Protein AF-A0A7C7IKY3-F1 (afdb_monomer)

Structure (mmCIF, N/CA/C/O backbone):
data_AF-A0A7C7IKY3-F1
#
_entry.id   AF-A0A7C7IKY3-F1
#
loop_
_atom_site.group_PDB
_atom_site.id
_atom_site.type_symbol
_atom_site.label_atom_id
_atom_site.label_alt_id
_atom_site.label_comp_id
_atom_site.label_asym_id
_atom_site.label_entity_id
_atom_site.label_seq_id
_atom_site.pdbx_PDB_ins_code
_atom_site.Cartn_x
_atom_site.Cartn_y
_atom_site.Cartn_z
_atom_site.occupancy
_atom_site.B_iso_or_equiv
_atom_site.auth_seq_id
_atom_site.auth_comp_id
_atom_site.auth_asym_id
_atom_site.auth_atom_id
_atom_site.pdbx_PDB_model_num
ATOM 1 N N . MET A 1 1 ? 19.379 -39.929 -39.448 1.00 53.59 1 MET A N 1
ATOM 2 C CA . MET A 1 1 ? 19.955 -38.654 -38.958 1.00 53.59 1 MET A CA 1
ATOM 3 C C . MET A 1 1 ? 18.800 -37.759 -38.516 1.00 53.59 1 MET A C 1
ATOM 5 O O . MET A 1 1 ? 18.662 -36.638 -38.980 1.00 53.59 1 MET A O 1
ATOM 9 N N . ASP A 1 2 ? 17.935 -38.291 -37.644 1.00 54.72 2 ASP A N 1
ATOM 10 C CA . ASP A 1 2 ? 16.579 -37.748 -37.431 1.00 54.72 2 ASP A CA 1
ATOM 11 C C . ASP A 1 2 ? 16.226 -37.641 -35.938 1.00 54.72 2 ASP A C 1
ATOM 13 O O . ASP A 1 2 ? 15.350 -36.876 -35.551 1.00 54.72 2 ASP A O 1
ATOM 17 N N . TRP A 1 3 ? 17.004 -38.309 -35.081 1.00 47.91 3 TRP A N 1
ATOM 18 C CA . TRP A 1 3 ? 16.932 -38.217 -33.620 1.00 47.91 3 TRP A CA 1
ATOM 19 C C . TRP A 1 3 ? 17.339 -36.830 -33.091 1.00 47.91 3 TRP A C 1
ATOM 21 O O . TRP A 1 3 ? 16.688 -36.276 -32.210 1.00 47.91 3 TRP A O 1
ATOM 31 N N . PHE A 1 4 ? 18.376 -36.217 -33.675 1.00 50.31 4 PHE A N 1
ATOM 32 C CA . PHE A 1 4 ? 18.844 -34.885 -33.266 1.00 50.31 4 PHE A CA 1
ATOM 33 C C . PHE A 1 4 ? 17.850 -33.767 -33.611 1.00 50.31 4 PHE A C 1
ATOM 35 O O . PHE A 1 4 ? 17.804 -32.757 -32.916 1.00 50.31 4 PHE A O 1
ATOM 42 N N . LYS A 1 5 ? 17.016 -33.953 -34.644 1.00 48.84 5 LYS A N 1
ATOM 43 C CA . LYS A 1 5 ? 15.986 -32.976 -35.031 1.00 48.84 5 LYS A CA 1
ATOM 44 C C . LYS A 1 5 ? 14.810 -32.965 -34.051 1.00 48.84 5 LYS A C 1
ATOM 46 O O . LYS A 1 5 ? 14.279 -31.899 -33.765 1.00 48.84 5 LYS A O 1
ATOM 51 N N . ALA A 1 6 ? 14.448 -34.124 -33.495 1.00 51.75 6 ALA A N 1
ATOM 52 C CA . ALA A 1 6 ? 13.360 -34.238 -32.523 1.00 51.75 6 ALA A CA 1
ATOM 53 C C . ALA A 1 6 ? 13.700 -33.580 -31.171 1.00 51.75 6 ALA A C 1
ATOM 55 O O . ALA A 1 6 ? 12.845 -32.937 -30.566 1.00 51.75 6 ALA A O 1
ATOM 56 N N . ILE A 1 7 ? 14.961 -33.664 -30.732 1.00 53.69 7 ILE A N 1
ATOM 57 C CA . ILE A 1 7 ? 15.416 -33.059 -29.467 1.00 53.69 7 ILE A CA 1
ATOM 58 C C . ILE A 1 7 ? 15.416 -31.524 -29.537 1.00 53.69 7 ILE A C 1
ATOM 60 O O . ILE A 1 7 ? 15.044 -30.860 -28.572 1.00 53.69 7 ILE A O 1
ATOM 64 N N . VAL A 1 8 ? 15.762 -30.943 -30.691 1.00 53.00 8 VAL A N 1
ATOM 65 C CA . VAL A 1 8 ? 15.784 -29.479 -30.872 1.00 53.00 8 VAL A CA 1
ATOM 66 C C . VAL A 1 8 ? 14.371 -28.875 -30.873 1.00 53.00 8 VAL A C 1
ATOM 68 O O . VAL A 1 8 ? 14.189 -27.754 -30.407 1.00 53.00 8 VAL A O 1
ATOM 71 N N . VAL A 1 9 ? 13.356 -29.619 -31.329 1.00 54.16 9 VAL A N 1
ATOM 72 C CA . VAL A 1 9 ? 11.959 -29.143 -31.380 1.00 54.16 9 VAL A CA 1
ATOM 73 C C . VAL A 1 9 ? 11.258 -29.234 -30.014 1.00 54.16 9 VAL A C 1
ATOM 75 O O . VAL A 1 9 ? 10.383 -28.422 -29.727 1.00 54.16 9 VAL A O 1
ATOM 78 N N . ILE A 1 10 ? 11.676 -30.153 -29.136 1.00 53.25 10 ILE A N 1
ATOM 79 C CA . ILE A 1 10 ? 11.079 -30.348 -27.799 1.00 53.25 10 ILE A CA 1
ATOM 80 C C . ILE A 1 10 ? 11.610 -29.364 -26.741 1.00 53.25 10 ILE A C 1
ATOM 82 O O . ILE A 1 10 ? 10.888 -29.048 -25.799 1.00 53.25 10 ILE A O 1
ATOM 86 N N . CYS A 1 11 ? 12.820 -28.818 -26.899 1.00 50.38 11 CYS A N 1
ATOM 87 C CA . CYS A 1 11 ? 13.391 -27.853 -25.943 1.00 50.38 11 CYS A CA 1
ATOM 88 C C . CYS A 1 11 ? 13.076 -26.376 -26.253 1.00 50.38 11 CYS A C 1
ATOM 90 O O . CYS A 1 11 ? 13.389 -25.500 -25.445 1.00 50.38 11 CYS A O 1
ATOM 92 N N . LEU A 1 12 ? 12.449 -26.076 -27.396 1.00 49.50 12 LEU A N 1
ATOM 93 C CA . LEU A 1 12 ? 12.157 -24.703 -27.818 1.00 49.50 12 LEU A CA 1
ATOM 94 C C . LEU A 1 12 ? 11.079 -23.952 -26.991 1.00 49.50 12 LEU A C 1
ATOM 96 O O . LEU A 1 12 ? 11.176 -22.727 -26.928 1.00 49.50 12 LEU A O 1
ATOM 100 N N . PRO A 1 13 ? 10.101 -24.584 -26.301 1.00 53.09 13 PRO A N 1
ATOM 101 C CA . PRO A 1 13 ? 9.122 -23.826 -25.518 1.00 53.09 13 PRO A CA 1
ATOM 102 C C . PRO A 1 13 ? 9.607 -23.402 -24.116 1.00 53.09 13 PRO A C 1
ATOM 104 O O . PRO A 1 13 ? 8.893 -22.672 -23.437 1.00 53.09 13 PRO A O 1
ATOM 107 N N . ILE A 1 14 ? 10.809 -23.793 -23.669 1.00 55.69 14 ILE A N 1
ATOM 108 C CA . ILE A 1 14 ? 11.282 -23.522 -22.290 1.00 55.69 14 ILE A CA 1
ATOM 109 C C . ILE A 1 14 ? 11.929 -22.124 -22.151 1.00 55.69 14 ILE A C 1
ATOM 111 O O . ILE A 1 14 ? 12.110 -21.623 -21.046 1.00 55.69 14 ILE A O 1
ATOM 115 N N . PHE A 1 15 ? 12.225 -21.435 -23.259 1.00 46.88 15 PHE A N 1
ATOM 116 C CA . PHE A 1 15 ? 12.949 -20.153 -23.241 1.00 46.88 15 PHE A CA 1
ATOM 117 C C . PHE A 1 15 ? 12.075 -18.893 -23.324 1.00 46.88 15 PHE A C 1
ATOM 119 O O . PHE A 1 15 ? 12.608 -17.787 -23.378 1.00 46.88 15 PHE A O 1
ATOM 126 N N . LEU A 1 16 ? 10.746 -19.018 -23.277 1.00 44.69 16 LEU A N 1
ATOM 127 C CA . LEU A 1 16 ? 9.834 -17.868 -23.207 1.00 44.69 16 LEU A CA 1
ATOM 128 C C . LEU A 1 16 ? 9.409 -17.549 -21.768 1.00 44.69 16 LEU A C 1
ATOM 130 O O . LEU A 1 16 ? 8.272 -17.144 -21.528 1.00 44.69 16 LEU A O 1
ATOM 134 N N . VAL A 1 17 ? 10.320 -17.695 -20.799 1.00 43.84 17 VAL A N 1
ATOM 135 C CA . VAL A 1 17 ? 10.127 -17.089 -19.477 1.00 43.84 17 VAL A CA 1
ATOM 136 C C . VAL A 1 17 ? 10.287 -15.584 -19.670 1.00 43.84 17 VAL A C 1
ATOM 138 O O . VAL A 1 17 ? 11.379 -15.027 -19.578 1.00 43.84 17 VAL A O 1
ATOM 141 N N . SER A 1 18 ? 9.188 -14.928 -20.046 1.00 40.50 18 SER A N 1
ATOM 142 C CA . SER A 1 18 ? 9.055 -13.482 -19.9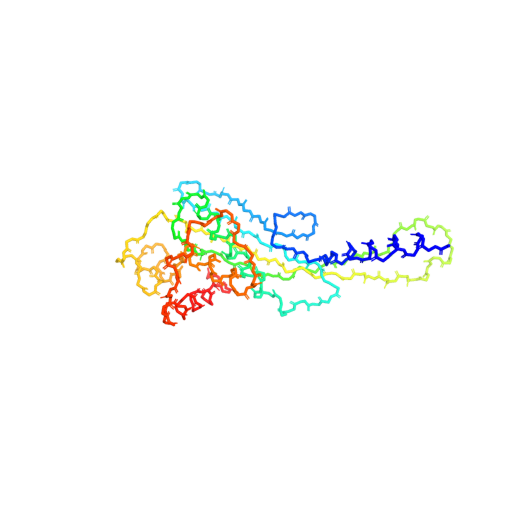51 1.00 40.50 18 SER A CA 1
ATOM 143 C C . SER A 1 18 ? 9.549 -13.101 -18.564 1.00 40.50 18 SER A C 1
ATOM 145 O O . SER A 1 18 ? 8.971 -13.538 -17.571 1.00 40.50 18 SER A O 1
ATOM 147 N N . CYS A 1 19 ? 10.613 -12.302 -18.486 1.00 48.59 19 CYS A N 1
ATOM 148 C CA . CYS A 1 19 ? 11.046 -11.670 -17.245 1.00 48.59 19 CYS A CA 1
ATOM 149 C C . CYS A 1 19 ? 10.020 -10.575 -16.899 1.00 48.59 19 CYS A C 1
ATOM 151 O O . CYS A 1 19 ? 10.295 -9.377 -16.927 1.00 48.59 19 CYS A O 1
ATOM 153 N N . ALA A 1 20 ? 8.771 -10.993 -16.694 1.00 45.44 20 ALA A N 1
ATOM 154 C CA . ALA A 1 20 ? 7.734 -10.190 -16.106 1.00 45.44 2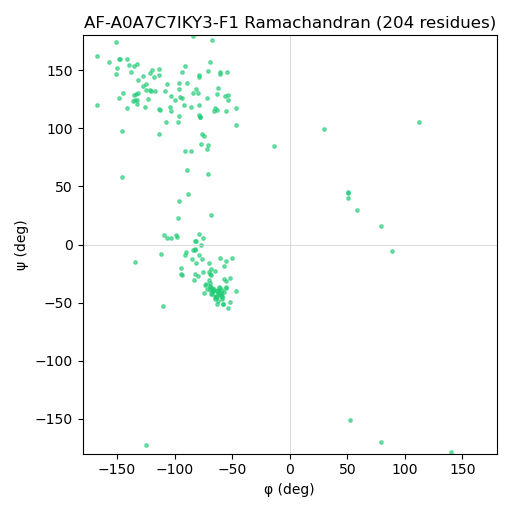0 ALA A CA 1
ATOM 155 C C . ALA A 1 20 ? 8.080 -10.146 -14.624 1.00 45.44 20 ALA A C 1
ATOM 157 O O . ALA A 1 20 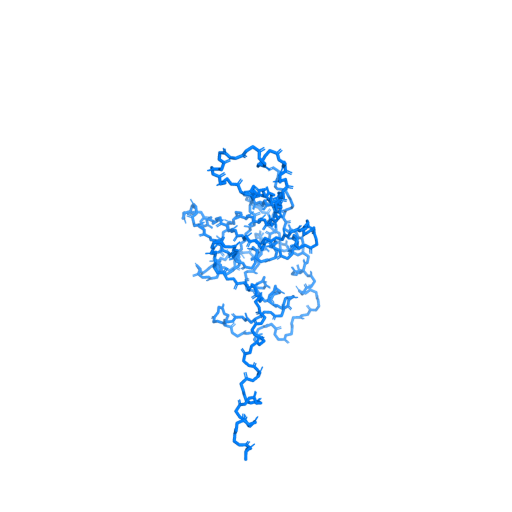? 7.749 -11.047 -13.865 1.00 45.44 20 ALA A O 1
ATOM 158 N N . THR A 1 21 ? 8.816 -9.112 -14.238 1.00 60.59 21 THR A N 1
ATOM 159 C CA . THR A 1 21 ? 8.912 -8.648 -12.852 1.00 60.59 21 THR A CA 1
ATOM 160 C C . THR A 1 21 ? 7.499 -8.581 -12.274 1.00 60.59 21 THR A C 1
ATOM 162 O O . THR A 1 21 ? 6.703 -7.713 -12.659 1.00 60.59 21 THR A O 1
ATOM 165 N N . GL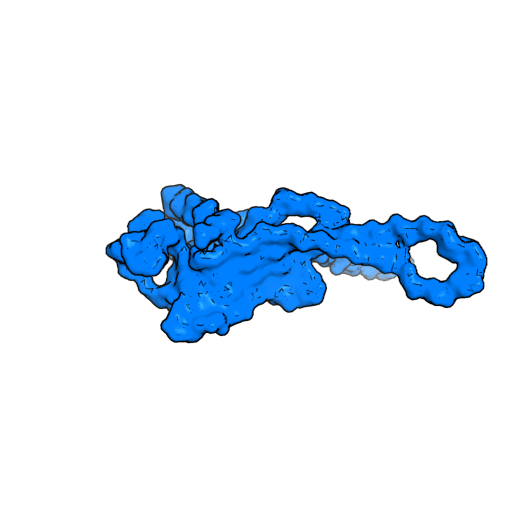Y A 1 22 ? 7.171 -9.577 -11.460 1.00 74.44 22 GLY A N 1
ATOM 166 C CA . GLY A 1 22 ? 5.856 -9.757 -10.873 1.00 74.44 22 GLY A CA 1
ATOM 167 C C . GLY A 1 22 ? 5.683 -8.929 -9.610 1.00 74.44 22 GLY A C 1
ATOM 168 O O . GLY A 1 22 ? 6.589 -8.220 -9.171 1.00 74.44 22 GLY A O 1
ATOM 169 N N . TYR A 1 23 ? 4.493 -9.043 -9.035 1.00 89.31 23 TYR A N 1
ATOM 170 C CA . TYR A 1 23 ? 4.258 -8.681 -7.648 1.00 89.31 23 TYR A CA 1
ATOM 171 C C . TYR A 1 23 ? 5.060 -9.643 -6.758 1.00 89.31 23 TYR A C 1
ATOM 173 O O . TYR A 1 23 ? 4.844 -10.851 -6.815 1.00 89.31 23 TYR A O 1
ATOM 181 N N . GLN A 1 24 ? 6.053 -9.129 -6.032 1.00 91.38 24 GLN A N 1
ATOM 182 C CA . GLN A 1 24 ? 7.031 -9.937 -5.294 1.00 91.38 24 GLN A CA 1
ATOM 183 C C . GLN A 1 24 ? 7.647 -9.128 -4.143 1.00 91.38 24 GLN A C 1
ATOM 185 O O . GLN A 1 24 ? 7.685 -7.897 -4.254 1.00 91.38 24 GLN A O 1
ATOM 190 N N . PRO A 1 25 ? 8.187 -9.781 -3.096 1.00 94.38 25 PRO A N 1
ATOM 191 C CA . PRO A 1 25 ? 8.964 -9.101 -2.065 1.00 94.38 25 PRO A CA 1
ATOM 192 C C . PRO A 1 25 ? 10.122 -8.292 -2.656 1.00 94.38 25 PRO A C 1
ATOM 194 O O . PRO A 1 25 ? 10.704 -8.670 -3.678 1.00 94.38 25 PRO A O 1
ATOM 197 N N . LEU A 1 26 ? 10.471 -7.190 -1.997 1.00 94.19 26 LEU A N 1
ATOM 198 C CA . LEU A 1 26 ? 11.552 -6.304 -2.400 1.00 94.19 26 LEU A CA 1
ATOM 199 C C . LEU A 1 26 ? 12.870 -7.076 -2.522 1.00 94.19 26 LEU A C 1
ATOM 201 O O . LEU A 1 26 ? 13.316 -7.750 -1.596 1.00 94.19 26 LEU A O 1
ATOM 205 N N . ASN A 1 27 ? 13.510 -6.922 -3.675 1.00 90.44 27 ASN A N 1
ATOM 206 C CA . ASN A 1 27 ? 14.882 -7.343 -3.935 1.00 90.44 27 ASN A CA 1
ATOM 207 C C . ASN A 1 27 ? 15.711 -6.152 -4.441 1.00 90.44 27 ASN A C 1
ATOM 209 O O . ASN A 1 27 ? 15.218 -5.027 -4.504 1.00 90.44 27 ASN A O 1
ATOM 213 N N . ASP A 1 28 ? 16.953 -6.399 -4.865 1.00 84.31 28 ASP A N 1
ATOM 214 C CA . ASP A 1 28 ? 17.892 -5.369 -5.350 1.00 84.31 28 ASP A CA 1
ATOM 215 C C . ASP A 1 28 ? 17.362 -4.502 -6.517 1.00 84.31 28 ASP A C 1
ATOM 217 O O . ASP A 1 28 ? 17.944 -3.465 -6.859 1.00 84.31 28 ASP A O 1
ATOM 221 N N . SER A 1 29 ? 16.275 -4.927 -7.166 1.00 85.44 29 SER A N 1
ATOM 222 C CA . SER A 1 29 ? 15.674 -4.238 -8.304 1.00 85.44 29 SER A CA 1
ATOM 223 C C . SER A 1 29 ? 14.323 -3.603 -7.978 1.00 85.44 29 SER A C 1
ATOM 225 O O . SER A 1 29 ? 14.129 -2.425 -8.276 1.00 85.44 29 SER A O 1
ATOM 227 N N . SER A 1 30 ? 13.378 -4.372 -7.429 1.00 91.94 30 SER A N 1
ATOM 228 C CA . SER A 1 30 ? 11.961 -3.986 -7.326 1.00 91.94 30 SER A CA 1
ATOM 229 C C . SER A 1 30 ? 11.191 -4.916 -6.389 1.00 91.94 30 SER A C 1
ATOM 231 O O . SER A 1 30 ? 11.621 -6.047 -6.161 1.00 91.94 30 SER A O 1
ATOM 233 N N . GLY A 1 31 ? 10.021 -4.480 -5.930 1.00 94.31 31 GLY A N 1
ATOM 234 C CA . GLY A 1 31 ? 9.091 -5.301 -5.158 1.00 94.31 31 GLY A CA 1
ATOM 235 C C . GLY A 1 31 ? 8.438 -4.541 -4.010 1.00 94.31 31 GLY A C 1
ATOM 236 O O . GLY A 1 31 ? 8.665 -3.342 -3.827 1.00 94.31 31 GLY A O 1
ATOM 237 N N . TYR A 1 32 ? 7.608 -5.251 -3.254 1.00 96.69 32 TYR A N 1
ATOM 238 C CA . TYR A 1 32 ? 6.913 -4.722 -2.090 1.00 96.69 32 TYR A CA 1
ATOM 239 C C . TYR A 1 32 ? 7.712 -4.921 -0.803 1.00 96.69 32 TYR A C 1
ATOM 241 O O . TYR A 1 32 ? 8.488 -5.864 -0.664 1.00 96.69 32 TYR A O 1
ATOM 249 N N . TRP A 1 33 ? 7.474 -4.060 0.171 1.00 97.56 33 TRP A N 1
ATOM 250 C CA . TRP A 1 33 ? 7.977 -4.210 1.529 1.00 97.56 33 TRP A CA 1
ATOM 251 C C . TRP A 1 33 ? 6.980 -3.601 2.510 1.00 97.56 33 TRP A C 1
ATOM 253 O O . TRP A 1 33 ? 6.152 -2.768 2.134 1.00 97.56 33 TRP A O 1
ATOM 263 N N . ASP A 1 34 ? 7.066 -4.014 3.766 1.00 97.94 34 ASP A N 1
ATOM 264 C CA . ASP A 1 34 ? 6.237 -3.497 4.842 1.00 97.94 34 ASP A CA 1
ATOM 265 C C . ASP A 1 34 ? 6.974 -3.548 6.181 1.00 97.94 34 ASP A C 1
ATOM 267 O O . ASP A 1 34 ? 7.870 -4.364 6.391 1.00 97.94 34 ASP A O 1
ATOM 271 N N . GLU A 1 35 ? 6.614 -2.626 7.069 1.00 97.25 35 GLU A N 1
ATOM 272 C CA . GLU A 1 35 ? 7.159 -2.516 8.417 1.00 97.25 35 GLU A CA 1
ATOM 273 C C . GLU A 1 35 ? 6.067 -2.049 9.381 1.00 97.25 35 GLU A C 1
ATOM 275 O O . GLU A 1 35 ? 5.384 -1.050 9.134 1.00 97.25 35 GLU A O 1
ATOM 280 N N . GLN A 1 36 ? 5.915 -2.742 10.509 1.00 95.88 36 GLN A N 1
ATOM 281 C CA . GLN A 1 36 ? 5.043 -2.294 11.590 1.00 95.88 36 GLN A CA 1
ATOM 282 C C . GLN A 1 36 ? 5.745 -1.196 12.398 1.00 95.88 36 GLN A C 1
ATOM 284 O O . GLN A 1 36 ? 6.711 -1.461 13.108 1.00 95.88 36 GLN A O 1
ATOM 289 N N . ILE A 1 37 ? 5.242 0.035 12.310 1.00 94.56 37 ILE A N 1
ATOM 290 C CA . ILE A 1 37 ? 5.872 1.210 12.935 1.00 94.56 37 ILE A CA 1
ATOM 291 C C . ILE A 1 37 ? 5.302 1.535 14.319 1.00 94.56 37 ILE A C 1
ATOM 293 O O . ILE A 1 37 ? 5.987 2.133 15.143 1.00 94.56 37 ILE A O 1
ATOM 297 N N . GLU A 1 38 ? 4.058 1.137 14.596 1.00 90.75 38 GLU A N 1
ATOM 298 C CA . GLU A 1 38 ? 3.434 1.333 15.906 1.00 90.75 38 GLU A CA 1
ATOM 299 C C . GLU A 1 38 ? 2.495 0.159 16.231 1.00 90.75 38 GLU A C 1
ATOM 301 O O . GLU A 1 38 ? 1.342 0.143 15.782 1.00 90.75 38 GLU A O 1
ATOM 306 N N . PRO A 1 39 ? 2.958 -0.836 17.014 1.00 83.31 39 PRO A N 1
ATOM 307 C CA . PRO A 1 39 ? 2.171 -2.031 17.313 1.00 83.31 39 PRO A CA 1
ATOM 308 C C . PRO A 1 39 ? 0.864 -1.739 18.053 1.00 83.31 39 PRO A C 1
ATOM 310 O O . PRO A 1 39 ? -0.156 -2.358 17.775 1.00 83.31 39 PRO A O 1
ATOM 313 N N . THR A 1 40 ? 0.863 -0.763 18.963 1.00 85.38 40 THR A N 1
ATOM 314 C CA . THR A 1 40 ? -0.315 -0.393 19.768 1.00 85.38 40 THR A CA 1
ATOM 315 C C . THR A 1 40 ? -1.416 0.284 18.963 1.00 85.38 40 THR A C 1
ATOM 317 O O . THR A 1 40 ? -2.575 0.243 19.368 1.00 85.38 40 THR A O 1
ATOM 320 N N . ALA A 1 41 ? -1.065 0.900 17.835 1.00 86.94 41 ALA A N 1
ATOM 321 C CA . ALA A 1 41 ? -1.997 1.601 16.961 1.00 86.94 41 ALA A CA 1
ATOM 322 C C . ALA A 1 41 ? -2.240 0.862 15.634 1.00 86.94 41 ALA A C 1
ATOM 324 O O . ALA A 1 41 ? -2.880 1.417 14.744 1.00 86.94 41 ALA A O 1
ATOM 325 N N . ASN A 1 42 ? -1.740 -0.374 15.485 1.00 94.69 42 ASN A N 1
ATOM 326 C CA . ASN A 1 42 ? -1.832 -1.166 14.253 1.00 94.69 42 ASN A CA 1
ATOM 327 C C . ASN A 1 42 ? -1.375 -0.382 13.008 1.00 94.69 42 ASN A C 1
ATOM 329 O O . ASN A 1 42 ? -2.014 -0.452 11.948 1.00 94.69 42 ASN A O 1
ATOM 333 N N . ARG A 1 43 ? -0.300 0.408 13.151 1.00 96.56 43 ARG A N 1
ATOM 334 C CA . ARG A 1 43 ? 0.227 1.243 12.067 1.00 96.56 43 ARG A CA 1
ATOM 335 C C . ARG A 1 43 ? 1.365 0.553 11.336 1.00 96.56 43 ARG A C 1
ATOM 337 O O . ARG A 1 43 ? 2.300 0.054 11.965 1.00 96.56 43 ARG A O 1
ATOM 344 N N . PHE A 1 44 ? 1.307 0.599 10.009 1.00 98.00 44 PHE A N 1
ATOM 345 C CA . PHE A 1 44 ? 2.311 0.002 9.133 1.00 98.00 44 PHE A CA 1
ATOM 346 C C . PHE A 1 44 ? 2.742 0.995 8.063 1.00 98.00 44 PHE A C 1
ATOM 348 O O . PHE A 1 44 ? 1.907 1.711 7.508 1.00 98.00 44 PHE A O 1
ATOM 355 N N . THR A 1 45 ? 4.031 0.997 7.745 1.00 98.06 45 THR A N 1
ATOM 356 C CA . THR A 1 45 ? 4.546 1.606 6.520 1.00 98.06 45 THR A CA 1
ATOM 357 C C . THR A 1 45 ? 4.616 0.526 5.457 1.00 98.06 45 THR A C 1
ATOM 359 O O . THR A 1 45 ? 5.213 -0.519 5.682 1.00 98.06 45 THR A O 1
ATOM 362 N N . ILE A 1 46 ? 4.003 0.779 4.308 1.00 98.31 46 ILE A N 1
ATOM 363 C CA . ILE A 1 46 ? 3.923 -0.138 3.176 1.00 98.31 46 ILE A CA 1
ATOM 364 C C . ILE A 1 46 ? 4.568 0.542 1.981 1.00 98.31 46 ILE A C 1
ATOM 366 O O . ILE A 1 46 ? 4.234 1.687 1.677 1.00 98.31 46 ILE A O 1
ATOM 370 N N . GLY A 1 47 ? 5.451 -0.144 1.268 1.00 97.44 47 GLY A N 1
ATOM 371 C CA . GLY A 1 47 ? 6.095 0.409 0.087 1.00 97.44 47 GLY A CA 1
ATOM 372 C C . GLY A 1 47 ? 6.097 -0.532 -1.103 1.00 97.44 47 GLY A C 1
ATOM 373 O O . GLY A 1 47 ? 6.026 -1.752 -0.973 1.00 97.44 47 GLY A O 1
ATOM 374 N N . TYR A 1 48 ? 6.182 0.063 -2.290 1.00 96.81 48 TYR A N 1
ATOM 375 C CA . TYR A 1 48 ? 6.436 -0.652 -3.531 1.00 96.81 48 TYR A CA 1
ATOM 376 C C . TYR A 1 48 ? 7.459 0.095 -4.381 1.00 96.81 48 TYR A C 1
ATOM 378 O O . TYR A 1 48 ? 7.250 1.246 -4.783 1.00 96.81 48 TYR A O 1
ATOM 386 N N . ASP A 1 49 ? 8.536 -0.610 -4.709 1.00 95.31 49 ASP A N 1
ATOM 387 C CA . ASP A 1 49 ? 9.570 -0.174 -5.631 1.00 95.31 49 ASP A CA 1
ATOM 388 C C . ASP A 1 49 ? 9.284 -0.752 -7.017 1.00 95.31 49 ASP A C 1
ATOM 390 O O . ASP A 1 49 ? 9.383 -1.959 -7.246 1.00 95.31 49 ASP A O 1
ATOM 394 N N . GLY A 1 50 ? 8.919 0.112 -7.963 1.00 92.38 50 GLY A N 1
ATOM 395 C CA . GLY A 1 50 ? 8.722 -0.267 -9.357 1.00 92.38 50 GLY A CA 1
ATOM 396 C C . GLY A 1 50 ? 10.027 -0.664 -10.044 1.00 92.38 50 GLY A C 1
ATOM 397 O O . GLY A 1 50 ? 11.114 -0.547 -9.488 1.00 92.38 50 GLY A O 1
ATOM 398 N N . ASN A 1 51 ? 9.941 -1.102 -11.296 1.00 89.31 51 ASN A N 1
ATOM 399 C CA . ASN A 1 51 ? 11.143 -1.400 -12.070 1.00 89.31 51 ASN A CA 1
ATOM 400 C C . ASN A 1 51 ? 11.922 -0.137 -12.428 1.00 89.31 51 ASN A C 1
ATOM 402 O O . ASN A 1 51 ? 11.357 0.949 -12.560 1.00 89.31 51 ASN A O 1
ATOM 406 N N . LYS A 1 52 ? 13.216 -0.320 -12.690 1.00 88.88 52 LYS A N 1
ATOM 407 C CA . LYS A 1 52 ? 14.058 0.701 -13.311 1.00 88.88 52 LYS A CA 1
ATOM 408 C C . LYS A 1 52 ? 13.825 0.719 -14.823 1.00 88.88 52 LYS A C 1
ATOM 410 O O . LYS A 1 52 ? 13.894 -0.315 -15.485 1.00 88.88 52 LYS A O 1
ATOM 415 N N . TRP A 1 53 ? 13.588 1.903 -15.374 1.00 85.38 53 TRP A N 1
ATOM 416 C CA . TRP A 1 53 ? 13.395 2.137 -16.805 1.00 85.38 53 TRP A CA 1
ATOM 417 C C . TRP A 1 53 ? 14.419 3.134 -17.340 1.00 85.38 53 TRP A C 1
ATOM 419 O O . TRP A 1 53 ? 14.812 4.056 -16.637 1.00 85.38 53 TRP A O 1
ATOM 429 N N . HIS A 1 54 ? 14.830 2.993 -18.601 1.00 85.19 54 HIS A N 1
ATOM 430 C CA . HIS A 1 54 ? 15.732 3.953 -19.263 1.00 85.19 54 HIS A CA 1
ATOM 431 C C . HIS A 1 54 ? 15.012 5.191 -19.828 1.00 85.19 54 HIS A C 1
ATOM 433 O O . HIS A 1 54 ? 15.629 6.049 -20.455 1.00 85.19 54 HIS A O 1
ATOM 439 N N . SER A 1 55 ? 13.706 5.287 -19.603 1.00 80.56 55 SER A N 1
ATOM 440 C CA . SER A 1 55 ? 12.838 6.392 -20.000 1.00 80.56 55 SER A CA 1
ATOM 441 C C . SER A 1 55 ? 11.843 6.689 -18.881 1.00 80.56 55 SER A C 1
ATOM 443 O O . SER A 1 55 ? 11.553 5.808 -18.070 1.00 80.56 55 SER A O 1
ATOM 445 N N . ASP A 1 56 ? 11.351 7.930 -18.818 1.00 78.44 56 ASP A N 1
ATOM 446 C CA . ASP A 1 56 ? 10.431 8.367 -17.764 1.00 78.44 56 ASP A CA 1
ATOM 447 C C . ASP A 1 56 ? 9.089 7.601 -17.851 1.00 78.44 56 ASP A C 1
ATOM 449 O O . ASP A 1 56 ? 8.377 7.693 -18.858 1.00 78.44 56 ASP A O 1
ATOM 453 N N . PRO A 1 57 ? 8.728 6.821 -16.823 1.00 78.00 57 PRO A N 1
ATOM 454 C CA . PRO A 1 57 ? 7.592 5.904 -16.837 1.00 78.00 57 PRO A CA 1
ATOM 455 C C . PRO A 1 57 ? 6.266 6.540 -16.389 1.00 78.00 57 PRO A C 1
ATOM 457 O O . PRO A 1 57 ? 5.520 5.918 -15.632 1.00 78.00 57 PRO A O 1
ATOM 460 N N . VAL A 1 58 ? 5.932 7.753 -16.838 1.00 71.12 58 VAL A N 1
ATOM 461 C CA . VAL A 1 58 ? 4.769 8.531 -16.345 1.00 71.12 58 VAL A CA 1
ATOM 462 C C . VAL A 1 58 ? 3.474 7.700 -16.250 1.00 71.12 58 VAL A C 1
ATOM 464 O O . VAL A 1 58 ? 2.772 7.743 -15.241 1.00 71.12 58 VAL A O 1
ATOM 467 N N . ASN A 1 59 ? 3.217 6.833 -17.235 1.00 77.75 59 ASN A N 1
ATOM 468 C CA . ASN A 1 59 ? 2.009 5.996 -17.323 1.00 77.75 59 ASN A CA 1
ATOM 469 C C . ASN A 1 59 ? 2.022 4.743 -16.423 1.00 77.75 59 ASN A C 1
ATOM 471 O O . ASN A 1 59 ? 1.198 3.844 -16.588 1.00 77.75 59 ASN A O 1
ATOM 475 N N . ARG A 1 60 ? 2.997 4.610 -15.518 1.00 84.12 60 ARG A N 1
ATOM 476 C CA . ARG A 1 60 ? 3.135 3.455 -14.617 1.00 84.12 60 ARG A CA 1
ATOM 477 C C . ARG A 1 60 ? 2.885 3.806 -13.155 1.00 84.12 60 ARG A C 1
ATOM 479 O O . ARG A 1 60 ? 2.801 2.892 -12.341 1.00 84.12 60 ARG A O 1
ATOM 486 N N . LYS A 1 61 ? 2.737 5.093 -12.825 1.00 87.94 61 LYS A N 1
ATOM 487 C CA . LYS A 1 61 ? 2.564 5.557 -11.441 1.00 87.94 61 LYS A CA 1
ATOM 488 C C . LYS A 1 61 ? 1.316 4.979 -10.789 1.00 87.94 61 LYS A C 1
ATOM 490 O O . LYS A 1 61 ? 1.399 4.502 -9.665 1.00 87.94 61 LYS A O 1
ATOM 495 N N . GLU A 1 62 ? 0.206 4.959 -11.519 1.00 89.56 62 GLU A N 1
ATOM 496 C CA . GLU A 1 62 ? -1.049 4.358 -11.058 1.00 89.56 62 GLU A CA 1
ATOM 497 C C . GLU A 1 62 ? -0.871 2.875 -10.727 1.00 89.56 62 GLU A C 1
ATOM 499 O O . GLU A 1 62 ? -1.208 2.448 -9.631 1.00 89.56 62 GLU A O 1
ATOM 504 N N . LYS A 1 63 ? -0.211 2.113 -11.610 1.00 91.00 63 LYS A N 1
ATOM 505 C CA . LYS A 1 63 ? 0.071 0.700 -11.350 1.00 91.00 63 LYS A CA 1
ATOM 506 C C . LYS A 1 63 ? 0.885 0.498 -10.076 1.00 91.00 63 LYS A C 1
ATOM 508 O O . LYS A 1 63 ? 0.566 -0.390 -9.301 1.00 91.00 63 LYS A O 1
ATOM 513 N N . ILE A 1 64 ? 1.927 1.295 -9.847 1.00 93.25 64 ILE A N 1
ATOM 514 C CA . ILE A 1 64 ? 2.728 1.155 -8.623 1.00 93.25 64 ILE A CA 1
ATOM 515 C C . ILE A 1 64 ? 1.910 1.526 -7.380 1.00 93.25 64 ILE A C 1
ATOM 517 O O . ILE A 1 64 ? 2.000 0.808 -6.391 1.00 93.25 64 ILE A O 1
ATOM 521 N N . LYS A 1 65 ? 1.058 2.562 -7.443 1.00 94.19 65 LYS A N 1
ATOM 522 C CA . LYS A 1 65 ? 0.123 2.886 -6.353 1.00 94.19 65 LYS A CA 1
ATOM 523 C C . LYS A 1 65 ? -0.829 1.731 -6.048 1.00 94.19 65 LYS A C 1
ATOM 525 O O . LYS A 1 65 ? -0.997 1.395 -4.881 1.00 94.19 65 LYS A O 1
ATOM 530 N N . ASP A 1 66 ? -1.409 1.112 -7.074 1.00 94.38 66 ASP A N 1
ATOM 531 C CA . ASP A 1 66 ? -2.299 -0.035 -6.895 1.00 94.38 66 ASP A CA 1
ATOM 532 C C . ASP A 1 66 ? -1.560 -1.218 -6.265 1.00 94.38 66 ASP A C 1
ATOM 534 O O . ASP A 1 66 ? -2.090 -1.871 -5.378 1.00 94.38 66 ASP A O 1
ATOM 538 N N . LEU A 1 67 ? -0.315 -1.491 -6.661 1.00 94.62 67 LEU A N 1
ATOM 539 C CA . LEU A 1 67 ? 0.450 -2.583 -6.052 1.00 94.62 67 LEU A CA 1
ATOM 540 C C . LEU A 1 67 ? 0.844 -2.287 -4.598 1.00 94.62 67 LEU A C 1
ATOM 542 O O . LEU A 1 67 ? 0.850 -3.201 -3.778 1.00 94.62 67 LEU A O 1
ATOM 546 N N . THR A 1 68 ? 1.107 -1.027 -4.237 1.00 97.06 68 THR A N 1
ATOM 547 C CA . THR A 1 68 ? 1.257 -0.638 -2.822 1.00 97.06 68 THR A CA 1
ATOM 548 C C . THR A 1 68 ? -0.057 -0.803 -2.055 1.00 97.06 68 THR A C 1
ATOM 550 O O . THR A 1 68 ? -0.051 -1.250 -0.907 1.00 97.06 68 THR A O 1
ATOM 553 N N . LEU A 1 69 ? -1.193 -0.478 -2.680 1.00 96.94 69 LEU A N 1
ATOM 554 C CA . LEU A 1 69 ? -2.518 -0.658 -2.086 1.00 96.94 69 LEU A CA 1
ATOM 555 C C . LEU A 1 69 ? -2.859 -2.143 -1.891 1.00 96.94 69 LEU A C 1
ATOM 557 O O . LEU A 1 69 ? -3.387 -2.513 -0.845 1.00 96.94 69 LEU A O 1
ATOM 561 N N . LEU A 1 70 ? -2.499 -2.993 -2.857 1.00 95.38 70 LEU A N 1
ATOM 562 C CA . LEU A 1 70 ? -2.597 -4.446 -2.748 1.00 95.38 70 LEU A CA 1
ATOM 563 C C . LEU A 1 70 ? -1.797 -4.942 -1.544 1.00 95.38 70 LEU A C 1
ATOM 565 O O . LEU A 1 70 ? -2.375 -5.598 -0.681 1.00 95.38 70 LEU A O 1
ATOM 569 N N . ARG A 1 71 ? -0.520 -4.546 -1.416 1.00 97.19 71 ARG A N 1
ATOM 570 C CA . ARG A 1 71 ? 0.291 -4.948 -0.256 1.00 97.19 71 ARG A CA 1
ATOM 571 C C . ARG A 1 71 ? -0.296 -4.464 1.064 1.00 97.19 71 ARG A C 1
ATOM 573 O O . ARG A 1 71 ? -0.273 -5.196 2.044 1.00 97.19 71 ARG A O 1
ATOM 580 N N . SER A 1 72 ? -0.863 -3.260 1.084 1.00 97.88 72 SER A N 1
ATOM 581 C CA . SER A 1 72 ? -1.529 -2.719 2.276 1.00 97.88 72 SER A CA 1
ATOM 582 C C . SER A 1 72 ? -2.685 -3.614 2.724 1.00 97.88 72 SER A C 1
ATOM 584 O O . SER A 1 72 ? -2.832 -3.898 3.910 1.00 97.88 72 SER A O 1
ATOM 586 N N . ALA A 1 73 ? -3.480 -4.098 1.770 1.00 96.31 73 ALA A N 1
ATOM 587 C CA . ALA A 1 73 ? -4.593 -4.989 2.050 1.00 96.31 73 ALA A CA 1
ATOM 588 C C . ALA A 1 73 ? -4.139 -6.397 2.463 1.00 96.31 73 ALA A C 1
ATOM 590 O O . ALA A 1 73 ? -4.726 -6.981 3.370 1.00 96.31 73 ALA A O 1
ATOM 591 N N . GLU A 1 74 ? -3.083 -6.931 1.850 1.00 95.12 74 GLU A N 1
ATOM 592 C CA . GLU A 1 74 ? -2.502 -8.216 2.253 1.00 95.12 74 GLU A CA 1
ATOM 593 C C . GLU A 1 74 ? -1.967 -8.165 3.682 1.00 95.12 74 GLU A C 1
ATOM 595 O O . GLU A 1 74 ? -2.343 -9.006 4.490 1.00 95.12 74 GLU A O 1
ATOM 600 N N . VAL A 1 75 ? -1.183 -7.139 4.031 1.00 96.62 75 VAL A N 1
ATOM 601 C CA . VAL A 1 75 ? -0.674 -6.947 5.398 1.00 96.62 75 VAL A CA 1
ATOM 602 C C . VAL A 1 75 ? -1.824 -6.826 6.395 1.00 96.62 75 VAL A C 1
ATOM 604 O O . VAL A 1 75 ? -1.754 -7.404 7.480 1.00 96.62 75 VAL A O 1
ATOM 607 N N . ALA A 1 76 ? -2.911 -6.135 6.036 1.00 96.00 76 ALA A N 1
ATOM 608 C CA . ALA A 1 76 ? -4.097 -6.069 6.882 1.00 96.00 76 ALA A CA 1
ATOM 609 C C . ALA A 1 76 ? -4.656 -7.477 7.169 1.00 96.00 76 ALA A C 1
ATOM 611 O O . ALA A 1 76 ? -4.824 -7.849 8.330 1.00 96.00 76 ALA A O 1
ATOM 612 N N . LEU A 1 77 ? -4.879 -8.283 6.128 1.00 94.94 77 LEU A N 1
ATOM 613 C CA . LEU A 1 77 ? -5.447 -9.630 6.247 1.00 94.94 77 LEU A CA 1
ATOM 614 C C . LEU A 1 77 ? -4.509 -10.617 6.952 1.00 94.94 77 LEU A C 1
ATOM 616 O O . LEU A 1 77 ? -4.966 -11.360 7.820 1.00 94.94 77 LEU A O 1
ATOM 620 N N . GLU A 1 78 ? -3.212 -10.592 6.631 1.00 93.88 78 GLU A N 1
ATOM 621 C CA . GLU A 1 78 ? -2.160 -11.401 7.270 1.00 93.88 78 GLU A CA 1
ATOM 622 C C . GLU A 1 78 ? -2.130 -11.181 8.793 1.00 93.88 78 GLU A C 1
ATOM 624 O O . GLU A 1 78 ? -1.845 -12.105 9.553 1.00 93.88 78 GLU A O 1
ATOM 629 N N . ASN A 1 79 ? -2.489 -9.975 9.248 1.00 93.88 79 ASN A N 1
ATOM 630 C CA . ASN A 1 79 ? -2.548 -9.602 10.661 1.00 93.88 79 ASN A CA 1
ATOM 631 C C . ASN A 1 79 ? -3.970 -9.665 11.265 1.00 93.88 79 ASN A C 1
ATOM 633 O O . ASN A 1 79 ? -4.180 -9.241 12.402 1.00 93.88 79 ASN A O 1
ATOM 637 N N . GLY A 1 80 ? -4.960 -10.201 10.542 1.00 93.00 80 GLY A N 1
ATOM 638 C CA . GLY A 1 80 ? -6.332 -10.387 11.035 1.00 93.00 80 GLY A CA 1
ATOM 639 C C . GLY A 1 80 ? -7.211 -9.129 11.020 1.00 93.00 80 GLY A C 1
ATOM 640 O O . GLY A 1 80 ? -8.267 -9.101 11.658 1.00 93.00 80 GLY A O 1
ATOM 641 N N . PHE A 1 81 ? -6.808 -8.086 10.296 1.00 94.81 81 PHE A N 1
ATOM 642 C CA . PHE A 1 81 ? -7.582 -6.863 10.109 1.00 94.81 81 PHE A CA 1
ATOM 643 C C . PHE A 1 81 ? -8.502 -6.962 8.887 1.00 94.81 81 PHE A C 1
ATOM 645 O O . PHE A 1 81 ? -8.114 -7.448 7.826 1.00 94.81 81 PHE A O 1
ATOM 652 N N . LYS A 1 82 ? -9.738 -6.465 9.015 1.00 93.94 82 LYS A N 1
ATOM 653 C CA . LYS A 1 82 ? -10.717 -6.438 7.910 1.00 93.94 82 LYS A CA 1
ATOM 654 C C . LYS A 1 82 ? -10.691 -5.121 7.140 1.00 93.94 82 LYS A C 1
ATOM 656 O O . LYS A 1 82 ? -11.082 -5.081 5.972 1.00 93.94 82 LYS A O 1
ATOM 661 N N . TYR A 1 83 ? -10.272 -4.046 7.802 1.00 94.94 83 TYR A N 1
ATOM 662 C CA . TYR A 1 83 ? -10.314 -2.698 7.258 1.00 94.94 83 TYR A CA 1
ATOM 663 C C . TYR A 1 83 ? -9.023 -1.945 7.532 1.00 94.94 83 TYR A C 1
ATOM 665 O O . TYR A 1 83 ? -8.360 -2.179 8.543 1.00 94.94 83 TYR A O 1
ATOM 673 N N . PHE A 1 84 ? -8.717 -0.979 6.677 1.00 96.06 84 PHE A N 1
ATOM 674 C CA . PHE A 1 84 ? -7.620 -0.051 6.896 1.00 96.06 84 PHE A CA 1
ATOM 675 C C . PHE A 1 84 ? -7.923 1.325 6.305 1.00 96.06 84 PHE A C 1
ATOM 677 O O . PHE A 1 84 ? -8.775 1.477 5.428 1.00 96.06 84 PHE A O 1
ATOM 684 N N . VAL A 1 85 ? -7.214 2.336 6.794 1.00 96.00 85 VAL A N 1
ATOM 685 C CA . VAL A 1 85 ? -7.169 3.685 6.214 1.00 96.00 85 VAL A CA 1
ATOM 686 C C . VAL A 1 85 ? -5.732 4.011 5.827 1.00 96.00 85 VAL A C 1
ATOM 688 O O . VAL A 1 85 ? -4.796 3.528 6.463 1.00 96.00 85 VAL A O 1
ATOM 691 N N . ILE A 1 86 ? -5.552 4.842 4.803 1.00 96.81 86 ILE A N 1
ATOM 692 C CA . ILE A 1 86 ? -4.236 5.357 4.402 1.00 96.81 86 ILE A CA 1
ATOM 693 C C . ILE A 1 86 ? -4.073 6.740 5.025 1.00 96.81 86 ILE A C 1
ATOM 695 O O . ILE A 1 86 ? -4.708 7.693 4.578 1.00 96.81 86 ILE A O 1
ATOM 699 N N . SER A 1 87 ? -3.253 6.844 6.069 1.00 94.69 87 SER A N 1
ATOM 700 C CA . SER A 1 87 ? -3.029 8.094 6.799 1.00 94.69 87 SER A CA 1
ATOM 701 C C . SER A 1 87 ? -1.982 8.995 6.144 1.00 94.69 87 SER A C 1
ATOM 703 O O . SER A 1 87 ? -2.063 10.210 6.274 1.00 94.69 87 SER A O 1
ATOM 705 N N . ASP A 1 88 ? -0.995 8.414 5.455 1.00 94.44 88 ASP A N 1
ATOM 706 C CA . ASP A 1 88 ? 0.009 9.146 4.668 1.00 94.44 88 ASP A CA 1
ATOM 707 C C . ASP A 1 88 ? 0.247 8.428 3.332 1.00 94.44 88 ASP A C 1
ATOM 709 O O . ASP A 1 88 ? 0.124 7.205 3.248 1.00 94.44 88 ASP A O 1
ATOM 713 N N . SER A 1 89 ? 0.574 9.181 2.285 1.00 93.88 89 SER A N 1
ATOM 714 C CA . SER A 1 89 ? 0.793 8.675 0.934 1.00 93.88 89 SER A CA 1
ATOM 715 C C . SER A 1 89 ? 1.839 9.502 0.197 1.00 93.88 89 SER A C 1
ATOM 717 O O . SER A 1 89 ? 1.717 10.718 0.047 1.00 93.88 89 SER A O 1
ATOM 719 N N . LYS A 1 90 ? 2.866 8.821 -0.314 1.00 94.19 90 LYS A N 1
ATOM 720 C CA . LYS A 1 90 ? 3.957 9.413 -1.092 1.00 94.19 90 LYS A CA 1
ATOM 721 C C . LYS A 1 90 ? 4.173 8.595 -2.347 1.00 94.19 90 LYS A C 1
ATOM 723 O O . LYS A 1 90 ? 4.329 7.383 -2.280 1.00 94.19 90 LYS A O 1
ATOM 728 N N . ALA A 1 91 ? 4.232 9.258 -3.497 1.00 92.00 91 ALA A N 1
ATOM 729 C CA . ALA A 1 91 ? 4.542 8.607 -4.763 1.00 92.00 91 ALA A CA 1
ATOM 730 C C . ALA A 1 91 ? 5.425 9.510 -5.626 1.00 92.00 91 ALA A C 1
ATOM 732 O O . ALA A 1 91 ? 4.998 10.593 -6.047 1.00 92.00 91 ALA A O 1
ATOM 733 N N . TYR A 1 92 ? 6.637 9.055 -5.931 1.00 91.69 92 TYR A N 1
ATOM 734 C CA . TYR A 1 92 ? 7.649 9.834 -6.641 1.00 91.69 92 TYR A CA 1
ATOM 735 C C . TYR A 1 92 ? 8.442 8.978 -7.631 1.00 91.69 92 TYR A C 1
ATOM 737 O O . TYR A 1 92 ? 8.484 7.753 -7.529 1.00 91.69 92 TYR A O 1
ATOM 745 N N . THR A 1 93 ? 9.063 9.643 -8.604 1.00 92.12 93 THR A N 1
ATOM 746 C CA . THR A 1 93 ? 9.989 9.015 -9.549 1.00 92.12 93 THR A CA 1
ATOM 747 C C . THR A 1 93 ? 11.408 9.364 -9.129 1.00 92.12 93 THR A C 1
ATOM 749 O O . THR A 1 93 ? 11.806 10.528 -9.160 1.00 92.12 93 THR A O 1
ATOM 752 N N . GLU A 1 94 ? 12.177 8.361 -8.735 1.00 91.38 94 GLU A N 1
ATOM 753 C CA . GLU A 1 94 ? 13.604 8.487 -8.493 1.00 91.38 94 GLU A CA 1
ATOM 754 C C . GLU A 1 94 ? 14.372 8.399 -9.814 1.00 91.38 94 GLU A C 1
ATOM 756 O O . GLU A 1 94 ? 14.122 7.519 -10.639 1.00 91.38 94 GLU A O 1
ATOM 761 N N . LYS A 1 95 ? 15.321 9.318 -10.011 1.00 91.00 95 LYS A N 1
ATOM 762 C CA . LYS A 1 95 ? 16.205 9.357 -11.176 1.00 91.00 95 LYS A CA 1
ATOM 763 C C . LYS A 1 95 ? 17.640 9.078 -10.742 1.00 91.00 95 LYS A C 1
ATOM 765 O O . LYS A 1 95 ? 18.245 9.887 -10.043 1.00 91.00 95 LYS A O 1
ATOM 770 N N . THR A 1 96 ? 18.216 7.986 -11.228 1.00 87.62 96 THR A N 1
ATOM 771 C CA . THR A 1 96 ? 19.613 7.612 -10.974 1.00 87.62 96 THR A CA 1
ATOM 772 C C . THR A 1 96 ? 20.454 7.835 -12.226 1.00 87.62 96 THR A C 1
ATOM 774 O O . THR A 1 96 ? 20.035 7.512 -13.338 1.00 87.62 96 THR A O 1
ATOM 777 N N . ARG A 1 97 ? 21.666 8.375 -12.059 1.00 83.12 97 ARG A N 1
ATOM 778 C CA . ARG A 1 97 ? 22.655 8.522 -13.134 1.00 83.12 97 ARG A CA 1
ATOM 779 C C . ARG A 1 97 ? 23.838 7.609 -12.858 1.00 83.12 97 ARG A C 1
ATOM 781 O O . ARG A 1 97 ? 24.556 7.819 -11.885 1.00 83.12 97 ARG A O 1
ATOM 788 N N . LEU A 1 98 ? 24.061 6.628 -13.725 1.00 71.50 98 LEU A N 1
ATOM 789 C CA . LEU A 1 98 ? 25.252 5.789 -13.680 1.00 71.50 98 LEU A CA 1
ATOM 790 C C . LEU A 1 98 ? 26.327 6.406 -14.574 1.00 71.50 98 LEU A C 1
ATOM 792 O O . LEU A 1 98 ? 26.137 6.580 -15.781 1.00 71.50 98 LEU A O 1
ATOM 796 N N . LEU A 1 99 ? 27.465 6.750 -13.972 1.00 66.25 99 LEU A N 1
ATOM 797 C CA . LEU A 1 99 ? 28.654 7.151 -14.714 1.00 66.25 99 LEU A CA 1
ATOM 798 C C . LEU A 1 99 ? 29.325 5.888 -15.260 1.00 66.25 99 LEU A C 1
ATOM 800 O O . LEU A 1 99 ? 29.890 5.098 -14.505 1.00 66.25 99 LEU A O 1
ATOM 804 N N . GLN A 1 100 ? 29.265 5.682 -16.575 1.00 51.72 100 GLN A N 1
ATOM 805 C CA . GLN A 1 100 ? 29.955 4.566 -17.210 1.00 51.72 100 GLN A CA 1
ATOM 806 C C . GLN A 1 100 ? 31.461 4.874 -17.315 1.00 51.72 100 GLN A C 1
ATOM 808 O O . GLN A 1 100 ? 31.912 5.497 -18.274 1.00 51.72 100 GLN A O 1
ATOM 813 N N . GLY A 1 101 ? 32.241 4.404 -16.337 1.00 48.59 101 GLY A N 1
ATOM 814 C CA . GLY A 1 101 ? 33.694 4.238 -16.450 1.00 48.59 101 GLY A CA 1
ATOM 815 C C . GLY A 1 101 ? 34.545 5.160 -15.573 1.00 48.59 101 GLY A C 1
ATOM 816 O O . GLY A 1 101 ? 34.792 6.311 -15.913 1.00 48.59 101 GLY A O 1
ATOM 817 N N . SER A 1 102 ? 35.116 4.590 -14.511 1.00 42.16 102 SER A N 1
ATOM 818 C CA . SER A 1 102 ? 36.433 4.984 -14.005 1.00 42.16 102 SER A CA 1
ATOM 819 C C . SER A 1 102 ? 37.369 3.797 -14.227 1.00 42.16 102 SER A C 1
ATOM 821 O O . SER A 1 102 ? 37.388 2.848 -13.450 1.00 42.16 102 SER A O 1
ATOM 823 N N . LEU A 1 103 ? 38.094 3.809 -15.344 1.00 47.47 103 LEU A N 1
ATOM 824 C CA . LEU A 1 103 ? 39.333 3.046 -15.476 1.00 47.47 103 LEU A CA 1
ATOM 825 C C . LEU A 1 103 ? 40.460 4.057 -15.242 1.00 47.47 103 LEU A C 1
ATOM 827 O O . LEU A 1 103 ? 40.494 5.060 -15.963 1.00 47.47 103 LEU A O 1
ATOM 831 N N . PRO A 1 104 ? 41.382 3.842 -14.289 1.00 45.59 104 PRO A N 1
ATOM 832 C CA . PRO A 1 104 ? 42.561 4.684 -14.161 1.00 45.59 104 PRO A CA 1
ATOM 833 C C . PRO A 1 104 ? 43.496 4.371 -15.338 1.00 45.59 104 PRO A C 1
ATOM 835 O O . PRO A 1 104 ? 44.399 3.551 -15.228 1.00 45.59 104 PRO A O 1
ATOM 838 N N . SER A 1 105 ? 43.252 4.969 -16.508 1.00 48.09 105 SER A N 1
ATOM 839 C CA . SER A 1 105 ? 44.142 4.841 -17.664 1.00 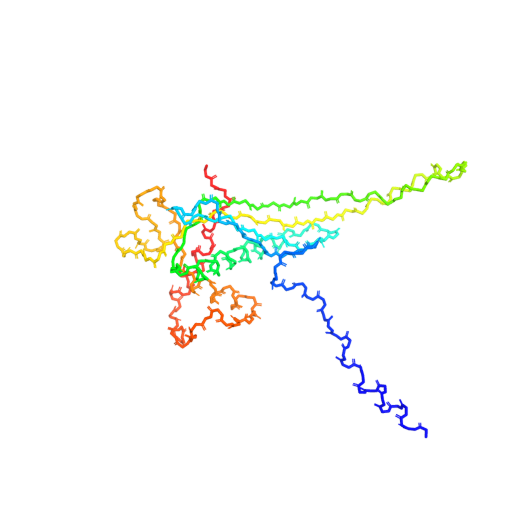48.09 105 SER A CA 1
ATOM 840 C C . SER A 1 105 ? 44.891 6.150 -17.888 1.00 48.09 105 SER A C 1
ATOM 842 O O . SER A 1 105 ? 44.354 7.143 -18.378 1.00 48.09 105 SER A O 1
ATOM 844 N N . ASN A 1 106 ? 46.164 6.111 -17.518 1.00 53.41 106 ASN A N 1
ATOM 845 C CA . ASN A 1 106 ? 47.209 7.127 -17.631 1.00 53.41 106 ASN A CA 1
ATOM 846 C C . ASN A 1 106 ? 47.662 7.422 -19.078 1.00 53.41 106 ASN A C 1
ATOM 848 O O . ASN A 1 106 ? 48.785 7.874 -19.290 1.00 53.41 106 ASN A O 1
ATOM 852 N N . THR A 1 107 ? 46.817 7.192 -20.085 1.00 52.59 107 THR A N 1
ATOM 853 C CA . THR A 1 107 ? 47.161 7.422 -21.496 1.00 52.59 107 THR A CA 1
ATOM 854 C C . THR A 1 107 ? 46.426 8.641 -22.056 1.00 52.59 107 THR A C 1
ATOM 856 O O . THR A 1 107 ? 45.225 8.812 -21.877 1.00 52.59 107 THR A O 1
ATOM 859 N N . THR A 1 108 ? 47.156 9.526 -22.739 1.00 55.12 108 THR A N 1
ATOM 860 C CA . THR A 1 108 ? 46.707 10.851 -23.219 1.00 55.12 108 THR A CA 1
ATOM 861 C C . THR A 1 108 ? 45.466 10.811 -24.132 1.00 55.12 108 THR A C 1
ATOM 863 O O . THR A 1 108 ? 44.768 11.816 -24.263 1.00 55.12 108 THR A O 1
ATOM 866 N N . SER A 1 109 ? 45.141 9.651 -24.709 1.00 47.34 109 SER A N 1
ATOM 867 C CA . SER A 1 109 ? 43.973 9.385 -25.560 1.00 47.34 109 SER A CA 1
ATOM 868 C C . SER A 1 109 ? 42.649 9.176 -24.800 1.00 47.34 109 SER A C 1
ATOM 870 O O . SER A 1 109 ? 41.589 9.179 -25.426 1.00 47.34 109 SER A O 1
ATOM 872 N N . SER A 1 110 ? 42.657 9.058 -23.466 1.00 50.47 110 SER A N 1
ATOM 873 C CA . SER A 1 110 ? 41.444 8.896 -22.639 1.00 50.47 110 SER A CA 1
ATOM 874 C C . SER A 1 110 ? 40.714 10.212 -22.313 1.00 50.47 110 SER A C 1
ATOM 876 O O . SER A 1 110 ? 39.614 10.189 -21.763 1.00 50.47 110 SER A O 1
ATOM 878 N N . ARG A 1 111 ? 41.268 11.369 -22.714 1.00 46.44 111 ARG A N 1
ATOM 879 C CA . ARG A 1 111 ? 40.639 12.701 -22.570 1.00 46.44 111 ARG A CA 1
ATOM 880 C C . ARG A 1 111 ? 39.533 13.004 -23.587 1.00 46.44 111 ARG A C 1
ATOM 882 O O . ARG A 1 111 ? 38.913 14.065 -23.513 1.00 46.44 111 ARG A O 1
ATOM 889 N N . LEU A 1 112 ? 39.228 12.078 -24.496 1.00 45.94 112 LEU A N 1
ATOM 890 C CA . LEU A 1 112 ? 37.994 12.127 -25.277 1.00 45.94 112 LEU A CA 1
ATOM 891 C C . LEU A 1 112 ? 36.826 11.662 -24.398 1.00 45.94 112 LEU A C 1
ATOM 893 O O . LEU A 1 112 ? 36.480 10.487 -24.331 1.00 45.94 112 LEU A O 1
ATOM 897 N N . LYS A 1 113 ? 36.280 12.646 -23.680 1.00 50.66 113 LYS A N 1
ATOM 898 C CA . LYS A 1 113 ? 34.984 12.731 -22.995 1.00 50.66 113 LYS A CA 1
ATOM 899 C C . LYS A 1 113 ? 33.984 11.626 -23.395 1.00 50.66 113 LYS A C 1
ATOM 901 O O . LYS A 1 113 ? 33.114 11.830 -24.238 1.00 50.66 113 LYS A O 1
ATOM 906 N N . ARG A 1 114 ? 34.064 10.458 -22.756 1.00 49.53 114 ARG A N 1
ATOM 907 C CA . ARG A 1 114 ? 33.050 9.405 -22.892 1.00 49.53 114 ARG A CA 1
ATOM 908 C C . ARG A 1 114 ? 31.934 9.682 -21.878 1.00 49.53 114 ARG A C 1
ATOM 910 O O . ARG A 1 114 ? 31.938 9.136 -20.784 1.00 49.53 114 ARG A O 1
ATOM 917 N N . ILE A 1 115 ? 31.015 10.593 -22.210 1.00 54.50 115 ILE A N 1
ATOM 918 C CA . ILE A 1 115 ? 29.822 10.881 -21.390 1.00 54.50 115 ILE A CA 1
ATOM 919 C C . ILE A 1 115 ? 28.681 9.959 -21.827 1.00 54.50 115 ILE A C 1
ATOM 921 O O . ILE A 1 115 ? 27.670 10.413 -22.350 1.00 54.50 115 ILE A O 1
ATOM 925 N N . ASN A 1 116 ? 28.831 8.652 -21.643 1.00 53.12 116 ASN A N 1
ATOM 926 C CA . ASN A 1 116 ? 27.666 7.777 -21.724 1.00 53.12 116 ASN A CA 1
ATOM 927 C C . ASN A 1 116 ? 27.101 7.671 -20.307 1.00 53.12 116 ASN A C 1
ATOM 929 O O . ASN A 1 116 ? 27.428 6.752 -19.562 1.00 53.12 116 ASN A O 1
ATOM 933 N N . THR A 1 117 ? 26.335 8.679 -19.889 1.00 60.59 117 THR A N 1
ATOM 934 C CA . THR A 1 117 ? 25.550 8.603 -18.652 1.00 60.59 117 THR A CA 1
ATOM 935 C C . THR A 1 117 ? 24.316 7.764 -18.936 1.00 60.59 117 THR A C 1
ATOM 937 O O . THR A 1 117 ? 23.435 8.212 -19.670 1.00 60.59 117 THR A O 1
ATOM 940 N N . SER A 1 118 ? 24.243 6.558 -18.375 1.00 75.19 118 SER A N 1
ATOM 941 C CA . SER A 1 118 ? 22.990 5.805 -18.377 1.00 75.19 118 SER A CA 1
ATOM 942 C C . SER A 1 118 ? 22.099 6.378 -17.281 1.00 75.19 118 SER A C 1
ATOM 944 O O . SER A 1 118 ? 22.479 6.381 -16.109 1.00 75.19 118 SER A O 1
ATOM 946 N N . GLU A 1 119 ? 20.928 6.881 -17.657 1.00 86.62 119 GLU A N 1
ATOM 947 C CA . GLU A 1 119 ? 19.908 7.317 -16.706 1.00 86.62 119 GLU A CA 1
ATOM 948 C C . GLU A 1 119 ? 18.891 6.189 -16.503 1.00 86.62 119 GLU A C 1
ATOM 950 O O . GLU A 1 119 ? 18.510 5.506 -17.459 1.00 86.62 119 GLU A O 1
ATOM 955 N N . THR A 1 120 ? 18.464 5.989 -15.259 1.00 89.94 120 THR A N 1
ATOM 956 C CA . THR A 1 120 ? 17.340 5.111 -14.928 1.00 89.94 120 THR A CA 1
ATOM 957 C C . THR A 1 120 ? 16.317 5.843 -14.077 1.00 89.94 120 THR A C 1
ATOM 959 O O . THR A 1 120 ? 16.675 6.654 -13.225 1.00 89.94 120 THR A O 1
ATOM 962 N N . TYR A 1 121 ? 15.051 5.520 -14.297 1.00 90.56 121 TYR A N 1
ATOM 963 C CA . TYR A 1 121 ? 13.891 6.058 -13.605 1.00 90.56 121 TYR A CA 1
ATOM 964 C C . TYR A 1 121 ? 13.194 4.926 -12.859 1.00 90.56 121 TYR A C 1
ATOM 966 O O . TYR A 1 121 ? 12.950 3.874 -13.447 1.00 90.56 121 TYR A O 1
ATOM 974 N N . GLN A 1 122 ? 12.863 5.137 -11.592 1.00 92.56 122 GLN A N 1
ATOM 975 C CA . GLN A 1 122 ? 12.163 4.164 -10.761 1.00 92.56 122 GLN A CA 1
ATOM 976 C C . GLN A 1 122 ? 11.018 4.851 -10.027 1.00 92.56 122 GLN A C 1
ATOM 978 O O . GLN A 1 122 ? 11.232 5.835 -9.328 1.00 92.56 122 GLN A O 1
ATOM 983 N N . ILE A 1 123 ? 9.796 4.348 -10.181 1.00 93.25 123 ILE A N 1
ATOM 984 C CA . ILE A 1 123 ? 8.664 4.855 -9.399 1.00 93.25 123 ILE A CA 1
ATOM 985 C C . ILE A 1 123 ? 8.658 4.147 -8.053 1.00 93.25 123 ILE A C 1
ATOM 987 O O . ILE A 1 123 ? 8.687 2.919 -8.008 1.00 93.25 123 ILE A O 1
ATOM 991 N N . LYS A 1 124 ? 8.556 4.924 -6.981 1.00 94.94 124 LYS A N 1
ATOM 992 C CA . LYS A 1 124 ? 8.405 4.440 -5.613 1.00 94.94 124 LYS A CA 1
ATOM 993 C C . LYS A 1 124 ? 7.112 4.994 -5.037 1.00 94.94 124 LYS A C 1
ATOM 995 O O . LYS A 1 124 ? 6.831 6.186 -5.193 1.00 94.94 124 LYS A O 1
ATOM 1000 N N . THR A 1 125 ? 6.325 4.133 -4.404 1.00 96.44 125 THR A N 1
ATOM 1001 C CA . THR A 1 125 ? 5.132 4.535 -3.649 1.00 96.44 125 THR A CA 1
ATOM 1002 C C . THR A 1 125 ? 5.227 3.997 -2.230 1.00 96.44 125 THR A C 1
ATOM 1004 O O . THR A 1 125 ? 5.661 2.866 -2.036 1.00 96.44 125 THR A O 1
ATOM 1007 N N . ILE A 1 126 ? 4.858 4.822 -1.254 1.00 97.38 126 ILE A N 1
ATOM 1008 C CA . ILE A 1 126 ? 4.888 4.514 0.174 1.00 97.38 126 ILE A CA 1
ATOM 1009 C C . ILE A 1 126 ? 3.574 4.992 0.787 1.00 97.38 126 ILE A C 1
ATOM 1011 O O . ILE A 1 126 ? 3.204 6.153 0.600 1.00 97.38 126 ILE A O 1
ATOM 1015 N N . PHE A 1 127 ? 2.899 4.120 1.527 1.00 97.75 127 PHE A N 1
ATOM 1016 C CA . PHE A 1 127 ? 1.711 4.420 2.317 1.00 97.75 127 PHE A CA 1
ATOM 1017 C C . PHE A 1 127 ? 1.978 4.172 3.794 1.00 97.75 127 PHE A C 1
ATOM 1019 O O . PHE A 1 127 ? 2.641 3.205 4.158 1.00 97.75 127 PHE A O 1
ATOM 1026 N N . THR A 1 128 ? 1.393 5.005 4.642 1.00 97.44 128 THR A N 1
ATOM 1027 C CA . THR A 1 128 ? 1.217 4.682 6.056 1.00 97.44 128 THR A CA 1
ATOM 1028 C C . THR A 1 128 ? -0.230 4.280 6.260 1.00 97.44 128 THR A C 1
ATOM 1030 O O . THR A 1 128 ? -1.136 5.012 5.858 1.00 97.44 128 THR A O 1
ATOM 1033 N N . THR A 1 129 ? -0.454 3.121 6.869 1.00 97.19 129 THR A N 1
ATOM 1034 C CA . THR A 1 129 ? -1.789 2.572 7.110 1.00 97.19 129 THR A CA 1
ATOM 1035 C C . THR A 1 129 ? -2.108 2.522 8.594 1.00 97.19 129 THR A C 1
ATOM 1037 O O . THR A 1 129 ? -1.209 2.371 9.420 1.00 97.19 129 THR A O 1
ATOM 1040 N N . VAL A 1 130 ? -3.395 2.623 8.923 1.00 96.50 130 VAL A N 1
ATOM 1041 C CA . VAL A 1 130 ? -3.939 2.302 10.250 1.00 96.50 130 VAL A CA 1
ATOM 1042 C C . VAL A 1 130 ? -5.013 1.239 10.072 1.00 96.50 130 VAL A C 1
ATOM 1044 O O . VAL A 1 130 ? -5.930 1.421 9.267 1.00 96.50 130 VAL A O 1
ATOM 1047 N N . ASN A 1 131 ? -4.878 0.122 10.786 1.00 96.56 131 ASN A N 1
ATOM 1048 C CA . ASN A 1 131 ? -5.638 -1.099 10.522 1.00 96.56 131 ASN A CA 1
ATOM 1049 C C . ASN A 1 131 ? -6.612 -1.434 11.658 1.00 96.56 131 ASN A C 1
ATOM 1051 O O . ASN A 1 131 ? -6.336 -1.209 12.840 1.00 96.56 131 ASN A O 1
ATOM 1055 N N . TYR A 1 132 ? -7.758 -2.003 11.287 1.00 94.50 132 TYR A N 1
ATOM 1056 C CA . TYR A 1 132 ? -8.881 -2.271 12.178 1.00 94.50 132 TYR A CA 1
ATOM 1057 C C . TYR A 1 132 ? -9.409 -3.693 11.979 1.00 94.50 132 TYR A C 1
ATOM 1059 O O . TYR A 1 132 ? -9.727 -4.115 10.863 1.00 94.50 132 TYR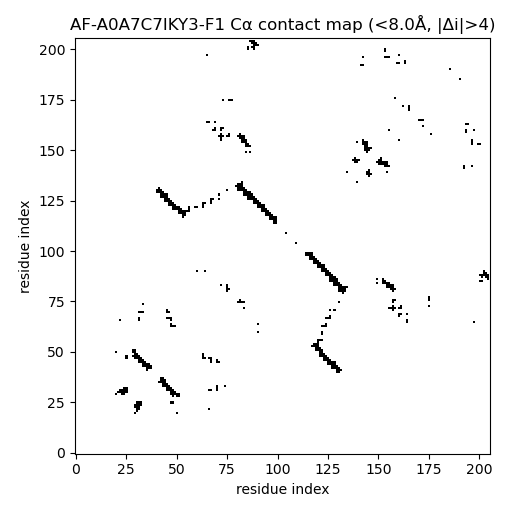 A O 1
ATOM 1067 N N . VAL A 1 133 ? -9.557 -4.427 13.086 1.00 92.69 133 VAL A N 1
ATOM 1068 C CA . VAL A 1 133 ? -10.155 -5.776 13.092 1.00 92.69 133 VAL A CA 1
ATOM 1069 C C . VAL A 1 133 ? -11.603 -5.704 12.621 1.00 92.69 133 VAL A C 1
ATOM 1071 O O . VAL A 1 133 ? -12.051 -6.509 11.810 1.00 92.69 133 VAL A O 1
ATOM 1074 N N . GLU A 1 134 ? -12.325 -4.692 13.090 1.00 88.88 134 GLU A N 1
ATOM 1075 C CA . GLU A 1 134 ? -13.697 -4.419 12.707 1.00 88.88 134 GLU A CA 1
ATOM 1076 C C . GLU A 1 134 ? -13.968 -2.919 12.815 1.00 88.88 134 GLU A C 1
ATOM 1078 O O . GLU A 1 134 ? -13.406 -2.233 13.668 1.00 88.88 134 GLU A O 1
ATOM 1083 N N . LEU A 1 135 ? -14.823 -2.411 11.931 1.00 85.94 135 LEU A N 1
ATOM 1084 C CA . LEU A 1 135 ? -15.330 -1.045 11.965 1.00 85.94 135 LEU A CA 1
ATOM 1085 C C . LEU A 1 135 ? -16.848 -1.123 11.943 1.00 85.94 135 LEU A C 1
ATOM 1087 O O . LEU A 1 135 ? -17.421 -1.640 10.977 1.00 85.94 135 LEU A O 1
ATOM 1091 N N . ALA A 1 136 ? -17.473 -0.614 13.003 1.00 83.56 136 ALA A N 1
ATOM 1092 C CA . ALA A 1 136 ? -18.919 -0.500 13.089 1.00 83.56 136 ALA A CA 1
ATOM 1093 C C . ALA A 1 136 ? -19.457 0.400 11.960 1.00 83.56 136 ALA A C 1
ATOM 1095 O O . ALA A 1 136 ? -18.785 1.332 11.514 1.00 83.56 136 ALA A O 1
ATOM 1096 N N . GLU A 1 137 ? -20.656 0.090 11.462 1.00 79.44 137 GLU A N 1
ATOM 1097 C CA . GLU A 1 137 ? -21.264 0.801 10.326 1.00 79.44 137 GLU A CA 1
ATOM 1098 C C . GLU A 1 137 ? -21.570 2.275 10.640 1.00 79.44 137 GLU A C 1
ATOM 1100 O O . GLU A 1 137 ? -21.645 3.097 9.744 1.00 79.44 137 GLU A O 1
ATOM 1105 N N . ASP A 1 138 ? -21.714 2.663 11.904 1.00 78.75 138 ASP A N 1
ATOM 1106 C CA . ASP A 1 138 ? -21.870 4.068 12.297 1.00 78.75 138 ASP A CA 1
ATOM 1107 C C . ASP A 1 138 ? -20.550 4.858 12.240 1.00 78.75 138 ASP A C 1
ATOM 1109 O O . ASP A 1 138 ? -20.555 6.080 12.073 1.00 78.75 138 ASP A O 1
ATOM 1113 N N . LEU A 1 139 ? -19.408 4.170 12.330 1.00 79.81 139 LEU A N 1
ATOM 1114 C CA . LEU A 1 139 ? -18.080 4.763 12.171 1.00 79.81 139 LEU A CA 1
ATOM 1115 C C . LEU A 1 139 ? -17.688 4.935 10.699 1.00 79.81 139 LEU A C 1
ATOM 1117 O O . LEU A 1 139 ? -16.767 5.707 10.413 1.00 79.81 139 LEU A O 1
ATOM 1121 N N . ARG A 1 140 ? -18.382 4.267 9.764 1.00 80.50 140 ARG A N 1
ATOM 1122 C CA . ARG A 1 140 ? -18.119 4.347 8.321 1.00 80.50 140 ARG A CA 1
ATOM 1123 C C . ARG A 1 140 ? -19.410 4.510 7.512 1.00 80.50 140 ARG A C 1
ATOM 1125 O O . ARG A 1 140 ? -20.257 3.635 7.494 1.00 80.50 140 ARG A O 1
ATOM 1132 N N . THR A 1 141 ? -19.495 5.556 6.701 1.00 79.69 141 THR A N 1
ATOM 1133 C CA . THR A 1 141 ? -20.598 5.729 5.739 1.00 79.69 141 THR A CA 1
ATOM 1134 C C . THR A 1 141 ? -20.006 5.910 4.357 1.00 79.69 141 THR A C 1
ATOM 1136 O O . THR A 1 141 ? -19.071 6.690 4.202 1.00 79.69 141 THR A O 1
ATOM 1139 N N . ASN A 1 142 ? -20.528 5.193 3.357 1.00 81.31 142 ASN A N 1
ATOM 1140 C CA . ASN A 1 142 ? -20.037 5.247 1.972 1.00 81.31 142 ASN A CA 1
ATOM 1141 C C . ASN A 1 142 ? -18.510 5.063 1.869 1.00 81.31 142 ASN A C 1
ATOM 1143 O O . ASN A 1 142 ? -17.845 5.821 1.174 1.00 81.31 142 ASN A O 1
ATOM 1147 N N . ALA A 1 143 ? -17.959 4.094 2.610 1.00 84.81 143 ALA A N 1
ATOM 1148 C CA . ALA A 1 143 ? -16.516 3.837 2.682 1.00 84.81 143 ALA A CA 1
ATOM 1149 C C . ALA A 1 143 ? -15.671 5.034 3.172 1.00 84.81 143 ALA A C 1
ATOM 1151 O O . ALA A 1 143 ? -14.502 5.148 2.826 1.00 84.81 143 ALA A O 1
ATOM 1152 N N . VAL A 1 144 ? -16.228 5.912 4.011 1.00 88.25 144 VAL A N 1
ATOM 1153 C CA . VAL A 1 144 ? -15.508 7.043 4.619 1.00 88.25 144 VAL A CA 1
ATOM 1154 C C . VAL A 1 144 ? -15.676 7.032 6.136 1.00 88.25 144 VAL A C 1
ATOM 1156 O O . VAL A 1 144 ? -16.791 6.857 6.633 1.00 88.25 144 VAL A O 1
ATOM 1159 N N . MET A 1 145 ? -14.589 7.268 6.874 1.00 89.12 145 MET A N 1
ATOM 1160 C CA . MET A 1 145 ? -14.601 7.425 8.334 1.00 89.12 145 MET A CA 1
ATOM 1161 C C . MET A 1 145 ? -15.421 8.650 8.751 1.00 89.12 145 MET A C 1
ATOM 1163 O O . MET A 1 145 ? -15.190 9.765 8.278 1.00 89.12 145 MET A O 1
ATOM 1167 N N . GLN A 1 146 ? -16.351 8.468 9.682 1.00 89.75 146 GLN A N 1
ATOM 1168 C CA . GLN A 1 146 ? -17.289 9.519 10.097 1.00 89.75 146 GLN A CA 1
ATOM 1169 C C . GLN A 1 146 ? -16.824 10.316 11.323 1.00 89.75 146 GLN A C 1
ATOM 1171 O O . GLN A 1 146 ? -17.275 11.444 11.549 1.00 89.75 146 GLN A O 1
ATOM 1176 N N . SER A 1 147 ? -15.908 9.761 12.113 1.00 86.56 147 SER A N 1
ATOM 1177 C CA . SER A 1 147 ? -15.455 10.338 13.378 1.00 86.56 147 SER A CA 1
ATOM 1178 C C . SER A 1 147 ? -14.008 9.939 13.704 1.00 86.56 147 SER A C 1
ATOM 1180 O O . SER A 1 147 ? -13.390 9.151 12.988 1.00 86.56 147 SER A O 1
ATOM 1182 N N . GLY A 1 148 ? -13.459 10.517 14.777 1.00 88.06 148 GLY A N 1
ATOM 1183 C CA . GLY A 1 148 ? -12.086 10.266 15.223 1.00 88.06 148 GLY A CA 1
ATOM 1184 C C . GLY A 1 148 ? -11.018 11.027 14.431 1.00 88.06 148 GLY A C 1
ATOM 1185 O O . GLY A 1 148 ? -11.326 11.923 13.646 1.00 88.06 148 GLY A O 1
ATOM 1186 N N . GLU A 1 149 ? -9.755 10.658 14.664 1.00 88.88 149 GLU A N 1
ATOM 1187 C CA . GLU A 1 149 ? -8.563 11.246 14.021 1.00 88.88 149 GLU A CA 1
ATOM 1188 C C . GLU A 1 149 ? -8.648 11.193 12.489 1.00 88.88 149 GLU A C 1
ATOM 1190 O O . GLU A 1 149 ? -8.295 12.152 11.810 1.00 88.88 149 GLU A O 1
ATOM 1195 N N . PHE A 1 150 ? -9.197 10.103 11.949 1.00 91.06 150 PHE A N 1
ATOM 1196 C CA . PHE A 1 150 ? -9.287 9.855 10.510 1.00 91.06 150 PHE A CA 1
ATOM 1197 C C . PHE A 1 150 ? -10.634 10.242 9.905 1.00 91.06 150 PHE A C 1
ATOM 1199 O O . PHE A 1 150 ? -11.001 9.727 8.853 1.00 91.06 150 PHE A O 1
ATOM 1206 N N . LYS A 1 151 ? -11.402 11.140 10.529 1.00 91.69 151 LYS A N 1
ATOM 1207 C CA . LYS A 1 151 ? -12.658 11.619 9.939 1.00 91.69 151 LYS A CA 1
ATOM 1208 C C . LYS A 1 151 ? -12.422 12.159 8.519 1.00 91.69 151 LYS A C 1
ATOM 1210 O O . LYS A 1 151 ? -11.574 13.020 8.310 1.00 91.69 151 LYS A O 1
ATOM 1215 N N . GLY A 1 152 ? -13.209 11.679 7.557 1.00 89.00 152 GLY A N 1
ATOM 1216 C CA . GLY A 1 152 ? -13.109 12.053 6.142 1.00 89.00 152 GLY A CA 1
ATOM 1217 C C . GLY A 1 152 ? -12.144 11.199 5.315 1.00 89.00 152 GLY A C 1
ATOM 1218 O O . GLY A 1 152 ? -12.106 11.356 4.098 1.00 89.00 152 GLY A O 1
ATOM 1219 N N . TYR A 1 153 ? -11.400 10.279 5.932 1.00 91.56 153 TYR A N 1
ATOM 1220 C CA . TYR A 1 153 ? -10.519 9.364 5.210 1.00 91.56 153 TYR A CA 1
ATOM 1221 C C . TYR A 1 153 ? -11.316 8.215 4.592 1.00 91.56 153 TYR A C 1
ATOM 1223 O O . TYR A 1 153 ? -12.268 7.710 5.195 1.00 91.56 153 TYR A O 1
ATOM 1231 N N . ALA A 1 154 ? -10.887 7.775 3.408 1.00 92.06 154 ALA A N 1
ATOM 1232 C CA . ALA A 1 154 ? -11.386 6.555 2.789 1.00 92.06 154 ALA A CA 1
ATOM 1233 C C . ALA A 1 154 ? -11.056 5.332 3.662 1.00 92.06 154 ALA A C 1
ATOM 1235 O O . ALA A 1 154 ? -9.931 5.182 4.146 1.00 92.06 154 ALA A O 1
ATOM 1236 N N . VAL A 1 155 ? -12.044 4.460 3.833 1.00 93.00 155 VAL A N 1
ATOM 1237 C CA . VAL A 1 155 ? -11.947 3.174 4.520 1.00 93.00 155 VAL A CA 1
ATOM 1238 C C . VAL A 1 155 ? -11.919 2.078 3.477 1.00 93.00 155 VAL A C 1
ATOM 1240 O O . VAL A 1 155 ? -12.887 1.854 2.751 1.00 93.00 155 VAL A O 1
ATOM 1243 N N . TYR A 1 156 ? -10.821 1.344 3.460 1.00 93.25 156 TYR A N 1
ATOM 1244 C CA . TYR A 1 156 ? -10.608 0.232 2.560 1.00 93.25 156 TYR A CA 1
ATOM 1245 C C . TYR A 1 156 ? -10.982 -1.063 3.264 1.00 93.25 156 TYR A C 1
ATOM 1247 O O . TYR A 1 156 ? -10.490 -1.351 4.355 1.00 93.25 156 TYR A O 1
ATOM 1255 N N . LYS A 1 157 ? -11.843 -1.859 2.634 1.00 93.00 157 LYS A N 1
ATOM 1256 C CA . LYS A 1 157 ? -12.090 -3.240 3.047 1.00 93.00 157 LYS A CA 1
ATOM 1257 C C . LYS A 1 157 ? -11.039 -4.131 2.383 1.00 93.00 157 LYS A C 1
ATOM 1259 O O . LYS A 1 157 ? -10.955 -4.157 1.156 1.00 93.00 157 LYS A O 1
ATOM 1264 N N . ALA A 1 158 ? -10.214 -4.804 3.178 1.00 93.19 158 ALA A N 1
ATOM 1265 C CA . ALA A 1 158 ? -8.975 -5.402 2.687 1.00 93.19 158 ALA A CA 1
ATOM 1266 C C . ALA A 1 158 ? -9.207 -6.507 1.642 1.00 93.19 158 ALA A C 1
ATOM 1268 O O . ALA A 1 158 ? -8.605 -6.489 0.571 1.00 93.19 158 ALA A O 1
ATOM 1269 N N . ASP A 1 159 ? -10.157 -7.406 1.888 1.00 90.06 159 ASP A N 1
ATOM 1270 C CA . ASP A 1 159 ? -10.514 -8.475 0.948 1.00 90.06 159 ASP A CA 1
ATOM 1271 C C . ASP A 1 159 ? -11.027 -7.946 -0.407 1.00 90.06 159 ASP A C 1
ATOM 1273 O O . ASP A 1 159 ? -10.648 -8.447 -1.466 1.00 90.06 159 ASP A O 1
ATOM 1277 N N . LEU A 1 160 ? -11.833 -6.883 -0.391 1.00 89.50 160 LEU A N 1
ATOM 1278 C CA . LEU A 1 160 ? -12.354 -6.238 -1.594 1.00 89.50 160 LEU A CA 1
ATOM 1279 C C . LEU A 1 160 ? -11.249 -5.543 -2.399 1.00 89.50 160 LEU A C 1
ATOM 1281 O O . LEU A 1 160 ? -11.278 -5.578 -3.631 1.00 89.50 160 LEU A O 1
ATOM 1285 N N . VAL A 1 161 ? -10.275 -4.930 -1.722 1.00 92.12 161 VAL A N 1
ATOM 1286 C CA . VAL A 1 161 ? -9.099 -4.334 -2.371 1.00 92.12 161 VAL A CA 1
ATOM 1287 C C . VAL A 1 161 ? -8.271 -5.409 -3.069 1.00 92.12 161 VAL A C 1
ATOM 1289 O O . VAL A 1 161 ? -8.006 -5.268 -4.264 1.00 92.12 161 VAL A O 1
ATOM 1292 N N . VAL A 1 162 ? -7.928 -6.496 -2.366 1.00 90.81 162 VAL A N 1
ATOM 1293 C CA . VAL A 1 162 ? -7.195 -7.638 -2.942 1.00 90.81 162 VAL A CA 1
ATOM 1294 C C . VAL A 1 162 ? -7.922 -8.149 -4.183 1.00 90.81 162 VAL A C 1
ATOM 1296 O O . VAL A 1 162 ? -7.355 -8.156 -5.276 1.00 90.81 162 VAL A O 1
ATOM 1299 N N . TYR A 1 163 ? -9.211 -8.474 -4.052 1.00 86.50 163 TYR A N 1
ATOM 1300 C CA . TYR A 1 163 ? -10.041 -8.937 -5.163 1.00 86.50 163 TYR A CA 1
ATOM 1301 C C . TYR A 1 163 ? -9.986 -7.989 -6.370 1.00 86.50 163 TYR A C 1
ATOM 1303 O O . TYR A 1 163 ? -9.763 -8.418 -7.506 1.00 86.50 163 TYR A O 1
ATOM 1311 N N . THR A 1 164 ? -10.185 -6.691 -6.134 1.00 87.25 164 THR A N 1
ATOM 1312 C CA . THR A 1 164 ? -10.316 -5.697 -7.205 1.00 87.25 164 THR A CA 1
ATOM 1313 C C . THR A 1 164 ? -9.003 -5.501 -7.951 1.00 87.25 164 THR A C 1
ATOM 1315 O O . THR A 1 164 ? -9.000 -5.459 -9.182 1.00 87.25 164 THR A O 1
ATOM 1318 N N . ILE A 1 165 ? -7.880 -5.424 -7.237 1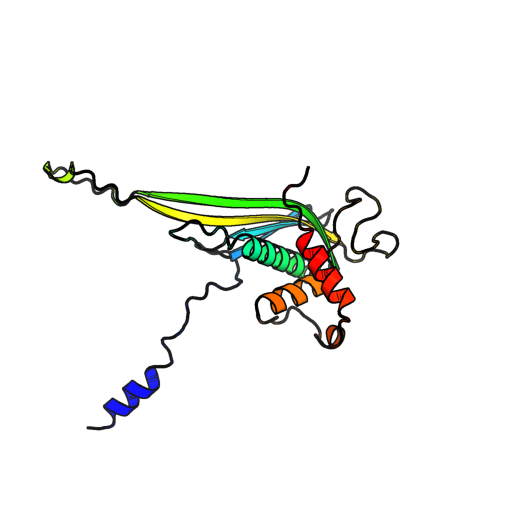.00 90.56 165 ILE A N 1
ATOM 1319 C CA . ILE A 1 165 ? -6.572 -5.166 -7.847 1.00 90.56 165 ILE A CA 1
ATOM 1320 C C . ILE A 1 165 ? -6.057 -6.405 -8.580 1.00 90.56 165 ILE A C 1
ATOM 1322 O O . ILE A 1 165 ? -5.596 -6.287 -9.719 1.00 90.56 165 ILE A O 1
ATOM 1326 N N . LEU A 1 166 ? -6.215 -7.597 -7.998 1.00 88.50 166 LEU A N 1
ATOM 1327 C CA . LEU A 1 166 ? -5.859 -8.841 -8.681 1.00 88.50 166 LEU A CA 1
ATOM 1328 C C . LEU A 1 166 ? -6.653 -9.005 -9.982 1.00 88.50 166 LEU A C 1
ATOM 1330 O O . LEU A 1 166 ? -6.075 -9.318 -11.021 1.00 88.50 166 LEU A O 1
ATOM 1334 N N . ARG A 1 167 ? -7.956 -8.688 -9.971 1.00 85.25 167 ARG A N 1
ATOM 1335 C CA . ARG A 1 167 ? -8.797 -8.672 -11.181 1.00 85.25 167 ARG A CA 1
ATOM 1336 C C . ARG A 1 167 ? -8.355 -7.604 -12.183 1.00 85.25 167 ARG A C 1
ATOM 1338 O O . ARG A 1 167 ? -8.236 -7.922 -13.364 1.00 85.25 167 ARG A O 1
ATOM 1345 N N . LYS A 1 168 ? -8.072 -6.370 -11.738 1.00 86.19 168 LYS A N 1
ATOM 1346 C CA . LYS A 1 1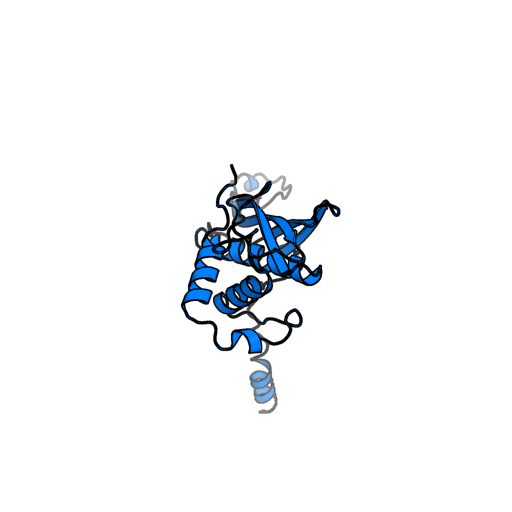68 ? -7.600 -5.257 -12.593 1.00 86.19 168 LYS A CA 1
ATOM 1347 C C . LYS A 1 168 ? -6.336 -5.634 -13.371 1.00 86.19 168 LYS A C 1
ATOM 1349 O O . LYS A 1 168 ? -6.199 -5.246 -14.529 1.00 86.19 168 LYS A O 1
ATOM 1354 N N . TYR A 1 169 ? -5.438 -6.410 -12.761 1.00 87.19 169 TYR A N 1
ATOM 1355 C CA . TYR A 1 169 ? -4.161 -6.807 -13.363 1.00 87.19 169 TYR A CA 1
ATOM 1356 C C . TYR A 1 169 ? -4.076 -8.267 -13.818 1.00 87.19 169 TYR A C 1
ATOM 1358 O O . TYR A 1 169 ? -3.007 -8.680 -14.270 1.00 87.19 169 TYR A O 1
ATOM 1366 N N . ASN A 1 170 ? -5.175 -9.025 -13.742 1.00 84.50 170 ASN A N 1
ATOM 1367 C CA . ASN A 1 170 ? -5.224 -10.455 -14.059 1.00 84.50 170 ASN A CA 1
ATOM 1368 C C . ASN A 1 170 ? -4.121 -11.259 -13.334 1.00 84.50 170 ASN A C 1
ATOM 1370 O O . ASN A 1 170 ? -3.402 -12.048 -13.949 1.00 84.50 170 ASN A O 1
ATOM 1374 N N . MET A 1 171 ? -3.949 -10.985 -12.040 1.00 83.56 171 MET A N 1
ATOM 1375 C CA . MET A 1 171 ? -3.010 -11.664 -11.146 1.00 83.56 171 MET A CA 1
ATOM 1376 C C . MET A 1 171 ? -3.713 -12.810 -10.408 1.00 83.56 171 MET A C 1
ATOM 1378 O O . MET A 1 171 ? -4.909 -12.725 -10.132 1.00 83.56 171 MET A O 1
ATOM 1382 N N . ASP A 1 172 ? -2.966 -13.870 -10.096 1.00 71.94 172 ASP A N 1
ATOM 1383 C CA . ASP A 1 172 ? -3.466 -14.990 -9.294 1.00 71.94 172 ASP A CA 1
ATOM 1384 C C . ASP A 1 172 ? -3.476 -14.623 -7.801 1.00 71.94 172 ASP A C 1
ATOM 1386 O O . ASP A 1 172 ? -2.626 -13.867 -7.332 1.00 71.94 172 ASP A O 1
ATOM 1390 N N . SER A 1 173 ? -4.452 -15.140 -7.064 1.00 62.06 173 SER A N 1
ATOM 1391 C CA . SER A 1 173 ? -4.746 -14.774 -5.677 1.00 62.06 173 SER A CA 1
ATOM 1392 C C . SER A 1 173 ? -4.034 -15.604 -4.617 1.00 62.06 173 SER A C 1
ATOM 1394 O O . SER A 1 173 ? -4.108 -15.257 -3.440 1.00 62.06 173 SER A O 1
ATOM 1396 N N . GLY A 1 174 ? -3.361 -16.690 -5.008 1.00 63.53 174 GLY A N 1
ATOM 1397 C CA . GLY A 1 174 ? -2.656 -17.571 -4.073 1.00 63.53 174 GLY A CA 1
ATOM 1398 C C . GLY A 1 174 ? -3.530 -18.056 -2.903 1.00 63.53 174 GLY A C 1
ATOM 1399 O O . GLY A 1 174 ? -4.748 -18.179 -3.030 1.00 63.53 174 GLY A O 1
ATOM 1400 N N . GLU A 1 175 ? -2.896 -18.329 -1.757 1.00 53.84 175 GLU A N 1
ATOM 1401 C CA . GLU A 1 175 ? -3.538 -18.846 -0.530 1.00 53.84 175 GLU A CA 1
ATOM 1402 C C . GLU A 1 175 ? -4.165 -17.762 0.373 1.00 53.84 175 GLU A C 1
ATOM 1404 O O . GLU A 1 175 ? -4.816 -18.090 1.362 1.00 53.84 175 GLU A O 1
ATOM 1409 N N . LEU A 1 176 ? -4.011 -16.470 0.054 1.00 55.16 176 LEU A N 1
ATOM 1410 C CA . LEU A 1 176 ? -4.431 -15.361 0.929 1.00 55.16 176 LEU A CA 1
ATOM 1411 C C . LEU A 1 176 ? -5.953 -15.113 0.966 1.00 55.16 176 LEU A C 1
ATOM 1413 O O . LEU A 1 176 ? -6.399 -14.156 1.596 1.00 55.16 176 LEU A O 1
ATOM 1417 N N . MET A 1 177 ? -6.771 -15.951 0.321 1.00 53.88 177 MET A N 1
ATOM 1418 C CA . MET A 1 177 ? -8.222 -15.751 0.233 1.00 53.88 177 MET A CA 1
ATOM 1419 C C . MET A 1 177 ? -9.019 -17.026 0.563 1.00 53.88 177 MET A C 1
ATOM 1421 O O . MET A 1 177 ? -8.919 -18.012 -0.170 1.00 53.88 177 MET A O 1
ATOM 1425 N N . PRO A 1 178 ? -9.908 -17.011 1.578 1.00 49.53 178 PRO A N 1
ATOM 1426 C CA . PRO A 1 178 ? -11.019 -17.950 1.630 1.00 49.53 178 PRO A CA 1
ATOM 1427 C C . PRO A 1 178 ? -12.055 -17.572 0.555 1.00 49.53 178 PRO A C 1
ATOM 1429 O O . PRO A 1 178 ? -12.509 -16.435 0.484 1.00 49.53 178 PRO A O 1
ATOM 1432 N N . ASN A 1 179 ? -12.395 -18.545 -0.293 1.00 51.59 179 ASN A N 1
ATOM 1433 C CA . ASN A 1 179 ? -13.505 -18.610 -1.253 1.00 51.59 179 ASN A CA 1
ATOM 1434 C C . ASN A 1 179 ? -14.014 -17.283 -1.862 1.00 51.59 179 ASN A C 1
ATOM 1436 O O . ASN A 1 179 ? -14.937 -16.644 -1.354 1.00 51.59 179 ASN A O 1
ATOM 1440 N N . PHE A 1 180 ? -13.558 -17.003 -3.089 1.00 51.81 180 PHE A N 1
ATOM 1441 C CA . PHE A 1 180 ? -14.149 -16.040 -4.039 1.00 51.81 180 PHE A CA 1
ATOM 1442 C C . PHE A 1 180 ? -15.666 -16.203 -4.268 1.00 51.81 180 PHE A C 1
ATOM 1444 O O . PHE A 1 180 ? -16.294 -15.325 -4.862 1.00 51.81 180 PHE A O 1
ATOM 1451 N N . GLU A 1 181 ? -16.275 -17.297 -3.804 1.00 50.91 181 GLU A N 1
ATOM 1452 C CA . GLU A 1 181 ? -17.711 -17.565 -3.908 1.00 50.91 181 GLU A CA 1
ATOM 1453 C C . GLU A 1 181 ? -18.576 -16.460 -3.277 1.00 50.91 181 GLU A C 1
ATOM 1455 O O . GLU A 1 181 ? -19.658 -16.174 -3.789 1.00 50.91 181 GLU A O 1
ATOM 1460 N N . GLN A 1 182 ? -18.088 -15.755 -2.245 1.00 52.12 182 GLN A N 1
ATOM 1461 C CA . GLN A 1 182 ? -18.827 -14.641 -1.630 1.00 52.12 182 GLN A CA 1
ATOM 1462 C C . GLN A 1 182 ? -18.953 -13.413 -2.555 1.00 52.12 182 GLN A C 1
ATOM 1464 O O . GLN A 1 182 ? -19.864 -12.601 -2.402 1.00 52.12 182 GLN A O 1
ATOM 1469 N N . TYR A 1 183 ? -18.080 -13.303 -3.558 1.00 52.91 183 TYR A N 1
ATOM 1470 C CA . TYR A 1 183 ? -18.051 -12.223 -4.545 1.00 52.91 183 TYR A CA 1
ATOM 1471 C C . TYR A 1 183 ? -18.620 -12.640 -5.911 1.00 52.91 183 TYR A C 1
ATOM 1473 O O . TYR A 1 183 ? -18.608 -11.854 -6.860 1.00 52.91 183 TYR A O 1
ATOM 1481 N N . GLY A 1 184 ? -19.169 -13.856 -6.019 1.00 45.47 184 GLY A N 1
ATOM 1482 C CA . GLY A 1 184 ? -19.667 -14.444 -7.269 1.00 45.47 184 GLY A CA 1
ATOM 1483 C C . GLY A 1 184 ? -20.796 -13.669 -7.959 1.00 45.47 184 GLY A C 1
ATOM 1484 O O . GLY A 1 184 ? -21.079 -13.937 -9.118 1.00 45.47 184 GLY A O 1
ATOM 1485 N N . ASN A 1 185 ? -21.397 -12.680 -7.289 1.00 47.75 185 ASN A N 1
ATOM 1486 C CA . ASN A 1 185 ? -22.364 -11.739 -7.857 1.00 47.75 185 ASN A CA 1
ATOM 1487 C C . ASN A 1 185 ? -22.225 -10.347 -7.207 1.00 47.75 185 ASN A C 1
ATOM 1489 O O . ASN A 1 185 ? -23.173 -9.836 -6.611 1.00 47.75 185 ASN A O 1
ATOM 1493 N N . ILE A 1 186 ? -21.045 -9.716 -7.270 1.00 49.06 186 ILE A N 1
ATOM 1494 C CA . ILE A 1 186 ? -20.942 -8.295 -6.896 1.00 49.06 186 ILE A CA 1
ATOM 1495 C C . ILE A 1 186 ? -21.796 -7.482 -7.881 1.00 49.06 186 ILE A C 1
ATOM 1497 O O . ILE A 1 186 ? -21.513 -7.448 -9.079 1.00 49.06 186 ILE A O 1
ATOM 1501 N N . SER A 1 187 ? -22.854 -6.834 -7.386 1.00 45.25 187 SER A N 1
ATOM 1502 C CA . SER A 1 187 ? -23.648 -5.901 -8.191 1.00 45.25 187 SER A CA 1
ATOM 1503 C C . SER A 1 187 ? -22.770 -4.744 -8.687 1.00 45.25 187 SER A C 1
ATOM 1505 O O . SER A 1 187 ? -21.838 -4.328 -7.996 1.00 45.25 187 SER A O 1
ATOM 1507 N N . SER A 1 188 ? -23.064 -4.199 -9.870 1.00 48.66 188 SER A N 1
ATOM 1508 C CA . SER A 1 188 ? -22.255 -3.143 -10.497 1.00 48.66 188 SER A CA 1
ATOM 1509 C C . SER A 1 188 ? -21.982 -1.943 -9.581 1.00 48.66 188 SER A C 1
ATOM 1511 O O . SER A 1 188 ? -20.928 -1.327 -9.704 1.00 48.66 188 SER A O 1
ATOM 1513 N N . SER A 1 189 ? -22.878 -1.643 -8.634 1.00 44.91 189 SER A N 1
ATOM 1514 C CA . SER A 1 189 ? -22.722 -0.544 -7.674 1.00 44.91 189 SER A CA 1
ATOM 1515 C C . SER A 1 189 ? -21.613 -0.787 -6.647 1.00 44.91 189 SER A C 1
ATOM 1517 O O . SER A 1 189 ? -20.863 0.131 -6.340 1.00 44.91 189 SER A O 1
ATOM 1519 N N . THR A 1 190 ? -21.443 -2.011 -6.145 1.00 48.84 190 THR A N 1
ATOM 1520 C CA . THR A 1 190 ? -20.384 -2.340 -5.176 1.00 48.84 190 THR A CA 1
ATOM 1521 C C . THR A 1 190 ? -19.007 -2.366 -5.844 1.00 48.84 190 THR A C 1
ATOM 1523 O O . THR A 1 190 ? -18.023 -1.944 -5.243 1.00 48.84 190 THR A O 1
ATOM 1526 N N . SER A 1 191 ? -18.923 -2.791 -7.111 1.00 50.97 191 SER A N 1
ATOM 1527 C CA . SER A 1 191 ? -17.694 -2.653 -7.905 1.00 50.97 191 SER A CA 1
ATOM 1528 C C . SER A 1 191 ? -17.366 -1.191 -8.207 1.00 50.97 191 SER A C 1
ATOM 1530 O O . SER A 1 191 ? -16.204 -0.810 -8.125 1.00 50.97 191 SER A O 1
ATOM 1532 N N . GLN A 1 192 ? -18.371 -0.364 -8.510 1.00 52.00 192 GLN A N 1
ATOM 1533 C CA . GLN A 1 192 ? -18.187 1.078 -8.705 1.00 52.00 192 GLN A CA 1
ATOM 1534 C C . GLN A 1 192 ? -17.714 1.766 -7.423 1.00 52.00 192 GLN A C 1
ATOM 1536 O O . GLN A 1 192 ? -16.730 2.488 -7.470 1.00 52.00 192 GLN A O 1
ATOM 1541 N N . GLN A 1 193 ? -18.314 1.458 -6.270 1.00 53.97 193 GLN A N 1
ATOM 1542 C CA . GLN A 1 193 ? -17.869 1.974 -4.971 1.00 53.97 193 GLN A CA 1
ATOM 1543 C C . GLN A 1 193 ? -16.443 1.532 -4.619 1.00 53.97 193 GLN A C 1
ATOM 1545 O O . GLN A 1 193 ? -15.668 2.325 -4.092 1.00 53.97 193 GLN A O 1
ATOM 1550 N N . ALA A 1 194 ? -16.064 0.286 -4.925 1.00 56.75 194 ALA A N 1
ATOM 1551 C CA . ALA A 1 194 ? -14.698 -0.195 -4.719 1.00 56.75 194 ALA A CA 1
ATOM 1552 C C . ALA A 1 194 ? -13.685 0.564 -5.590 1.00 56.75 194 ALA A C 1
ATOM 1554 O O . ALA A 1 194 ? -12.636 0.966 -5.094 1.00 56.75 194 ALA A O 1
ATOM 1555 N N . ILE A 1 195 ? -14.014 0.785 -6.867 1.00 57.69 195 ILE A N 1
ATOM 1556 C CA . ILE A 1 195 ? -13.179 1.543 -7.809 1.00 57.69 195 ILE A CA 1
ATOM 1557 C C . ILE A 1 195 ? -13.071 3.007 -7.368 1.00 57.69 195 ILE A C 1
ATOM 1559 O O . ILE A 1 195 ? -11.961 3.514 -7.254 1.00 57.69 195 ILE A O 1
ATOM 1563 N N . GLU A 1 196 ? -14.188 3.648 -7.015 1.00 59.00 196 GLU A N 1
ATOM 1564 C CA . GLU A 1 196 ? -14.198 5.011 -6.472 1.00 59.00 196 GLU A CA 1
ATOM 1565 C C . GLU A 1 196 ? -13.337 5.114 -5.205 1.00 59.00 196 GLU A C 1
ATOM 1567 O O . GLU A 1 196 ? -12.566 6.056 -5.064 1.00 59.00 196 GLU A O 1
ATOM 1572 N N . THR A 1 197 ? -13.385 4.113 -4.319 1.00 55.56 197 THR A N 1
ATOM 1573 C CA . THR A 1 197 ? -12.560 4.088 -3.099 1.00 55.56 197 THR A CA 1
ATOM 1574 C C . THR A 1 197 ? -11.067 3.920 -3.418 1.00 55.56 197 THR A C 1
ATOM 1576 O O . THR A 1 197 ? -10.238 4.560 -2.779 1.00 55.56 197 THR A O 1
ATOM 1579 N N . ILE A 1 198 ? -10.693 3.110 -4.418 1.00 60.69 198 ILE A N 1
ATOM 1580 C CA . ILE A 1 198 ? -9.296 2.989 -4.891 1.00 60.69 198 ILE A CA 1
ATOM 1581 C C . ILE A 1 198 ? -8.801 4.320 -5.473 1.00 60.69 198 ILE A C 1
ATOM 1583 O O . ILE A 1 198 ? -7.673 4.741 -5.207 1.00 60.69 198 ILE A O 1
ATOM 1587 N N . ASP A 1 199 ? -9.653 5.026 -6.208 1.00 61.53 199 ASP A N 1
ATOM 1588 C CA . ASP A 1 199 ? -9.315 6.326 -6.788 1.00 61.53 199 ASP A CA 1
ATOM 1589 C C . ASP A 1 199 ? -9.187 7.433 -5.721 1.00 61.53 199 ASP A C 1
ATOM 1591 O O . ASP A 1 199 ? -8.559 8.466 -5.965 1.00 61.53 199 ASP A O 1
ATOM 1595 N N . MET A 1 200 ? -9.693 7.196 -4.503 1.00 60.12 200 MET A N 1
ATOM 1596 C CA . MET A 1 200 ? -9.556 8.085 -3.343 1.00 60.12 200 MET A CA 1
ATOM 1597 C C . MET A 1 200 ? -8.218 7.959 -2.596 1.00 60.12 200 MET A C 1
ATOM 1599 O O . MET A 1 200 ? -8.035 8.6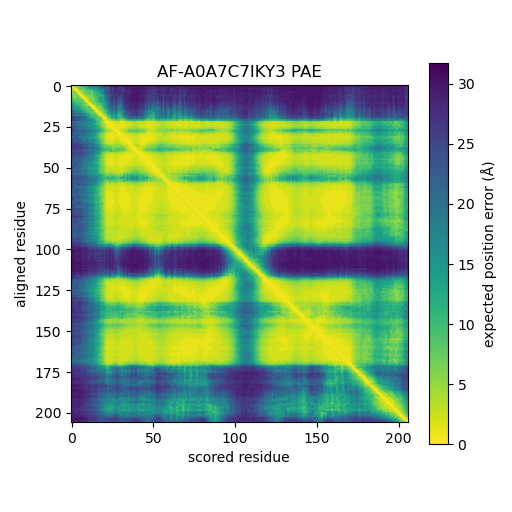51 -1.591 1.00 60.12 200 MET A O 1
ATOM 1603 N N . VAL A 1 201 ? -7.260 7.132 -3.048 1.00 60.75 201 VAL A N 1
ATOM 1604 C CA . VAL A 1 201 ? -5.910 7.094 -2.450 1.00 60.75 201 VAL A CA 1
ATOM 1605 C C . VAL A 1 201 ? -5.312 8.507 -2.483 1.00 60.75 201 VAL A C 1
ATOM 1607 O O . VAL A 1 201 ? -5.015 8.997 -3.586 1.00 60.75 201 VAL A O 1
ATOM 1610 N N . PRO A 1 202 ? -5.070 9.145 -1.317 1.00 55.84 202 PRO A N 1
ATOM 1611 C CA . PRO A 1 202 ? -4.655 10.540 -1.252 1.00 55.84 202 PRO A CA 1
ATOM 1612 C C . PRO A 1 202 ? -3.425 10.766 -2.128 1.00 55.84 202 PRO A C 1
ATOM 1614 O O . PRO A 1 202 ? -2.413 10.084 -1.983 1.00 55.84 202 PRO A O 1
ATOM 1617 N N . THR A 1 203 ? -3.485 11.698 -3.078 1.00 46.56 203 THR A N 1
ATOM 1618 C CA . THR A 1 203 ? -2.307 12.062 -3.887 1.00 46.56 203 THR A CA 1
ATOM 1619 C C . THR A 1 203 ? -1.325 12.943 -3.122 1.00 46.56 203 THR A C 1
ATOM 1621 O O . THR A 1 203 ? -0.206 13.139 -3.591 1.00 46.56 203 THR A O 1
ATOM 1624 N N . ASN A 1 204 ? -1.758 13.471 -1.975 1.00 38.75 204 ASN A N 1
ATOM 1625 C CA . ASN A 1 204 ? -0.972 14.224 -1.009 1.00 38.75 204 ASN A CA 1
ATOM 1626 C C . ASN A 1 204 ? -1.817 14.349 0.279 1.00 38.75 204 ASN A C 1
ATOM 1628 O O . ASN A 1 204 ? -2.927 14.883 0.187 1.00 38.75 204 ASN A O 1
ATOM 1632 N N . PRO A 1 205 ? -1.385 13.852 1.445 1.00 39.34 205 PRO A N 1
ATOM 1633 C CA . PRO A 1 205 ? -2.013 14.233 2.705 1.00 39.34 205 PRO A CA 1
ATOM 1634 C C . PRO A 1 205 ? -1.656 15.692 3.026 1.00 39.34 205 PRO A C 1
ATOM 1636 O O . PRO A 1 205 ? -0.614 16.187 2.591 1.00 39.34 205 PRO A O 1
ATOM 1639 N N . GLN A 1 206 ? -2.566 16.395 3.705 1.00 37.56 206 GLN A N 1
ATOM 1640 C CA . GLN A 1 206 ? -2.320 17.755 4.200 1.00 37.56 206 GLN A CA 1
ATOM 1641 C C . GLN A 1 206 ? -1.165 17.792 5.201 1.00 37.56 206 GLN A C 1
ATOM 1643 O O . GLN A 1 206 ? -1.032 16.816 5.971 1.00 37.56 206 GLN A O 1
#

Foldseek 3Di:
DCVVVVVVVVCVVPPPPPPPPDADPDDPFWHKDKDQPDPVQQKMKIKTKAGKDLDAPVVCQLVRLLSSLLVVLLSQLVVQFFKKFFQFKDKDKDKDWDQPDDDPDPDPVVPPDPRPTRIIIMIMMMTMMGTHNDDDVVQDDLQAGCDDPRHGTGMDGSQLSNVLSCVVVVHDNPPSDDDPVVVVDDDPVNSVSNVVSSVRPDNGDD

Mean predicted aligned error: 12.43 Å

Radius of gyration: 22.97 Å; Cα contacts (8 Å, |Δi|>4): 324; chains: 1; bounding box: 71×56×59 Å

Sequence (206 aa):
MDWFKAIVVICLPIFLVSCATGYQPLNDSSGYWDEQIEPTANRFTIGYDGNKWHSDPVNRKEKIKDLTLLRSAEVALENGFKYFVISDSKAYTEKTRLLQGSLPSNTTSSRLKRINTSETYQIKTIFTTVNYVELAEDLRTNAVMQSGEFKGYAVYKADLVVYTILRKYNMDSGELMPNFEQYGNISSSTSQQAIETIDMVPTNPQ

Secondary structure (DSSP, 8-state):
--HHHHHHHHSGGGG-------S-B--SS-EEEEEEEEGGGTEEEEEEEEEEESS--GGGHHHHHHHHHHHHHHHHHHTT-SEEEEEEEEEEEEEEEEE--------GGGGS----EEEEEEEEEEEEEEEES---TTTEETTEE-SSTTTT-BEEEHHHHHHHHHHHHT---TTS-S-GGGGTT--HHHHHHHHHHHHTS-SS--

Nearest PDB structures (foldseek):
  6z1p-assembly1_Bj  TM=5.116E-01  e=8.619E-01  Tetrahymena thermophila SB210
  6pif-assembly1_G  TM=3.023E-01  e=1.687E+00  Vibrio cholerae
  6lnc-assembly1_H  TM=2.705E-01  e=5.722E+00  Vibrio cholerae
  8odn-assembly1_A  TM=1.818E-01  e=1.793E+00  Pseudomonas aeruginosa PAO1

pLDDT: mean 76.36, std 19.65, range [37.56, 98.31]

Solvent-accessible surface area (backbone atoms only — not comparable to full-atom values): 12161 Å² total; per-residue (Å²): 143,58,69,72,60,55,56,58,65,69,59,61,78,73,75,73,72,71,87,66,85,62,97,44,69,57,53,102,69,34,20,37,50,74,46,80,77,34,82,93,62,44,24,32,42,27,30,20,38,35,62,73,30,82,54,84,62,76,93,45,53,66,59,39,47,50,52,26,51,35,50,49,19,48,56,30,48,80,71,63,19,46,30,34,34,73,74,38,41,47,77,51,74,48,77,47,76,44,79,64,76,89,72,97,63,96,50,88,78,64,74,69,80,69,79,58,64,51,53,35,29,27,45,39,25,39,35,30,35,39,47,29,63,72,79,59,68,84,49,36,55,96,50,22,26,65,53,75,96,55,47,74,36,55,46,44,48,18,69,59,45,41,53,51,51,30,60,76,68,74,48,86,70,77,86,85,58,89,64,72,71,85,57,73,75,68,52,73,65,60,55,47,51,51,50,54,54,60,71,57,58,58,88,59,60,133